Protein AF-A0A7J7J8B4-F1 (afdb_monomer)

Secondary structure (DSSP, 8-state):
--SSHHHHHTTTSTHHHHHHHHHHHHHIIIIIHHHHHHHHHHHHHHHHHT--HHHHHHHHHHHHHHHHHHHHHHHHHHHHHHHHHTT--SH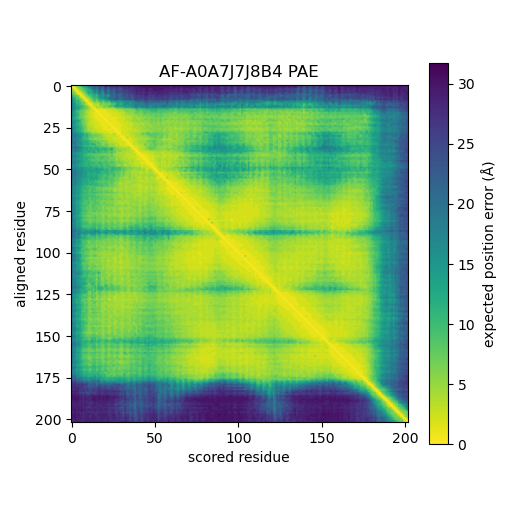HHHHIIIIIIHHHHHHHHHHHHHHHHHHH-SSSHHHHHHHHHHHHHHHHHHHHHHHHHHHHHHHHHHHHHHHHHHHHHHHHHHHHS-------------------------

Structure (mmCIF, N/CA/C/O backbone):
data_AF-A0A7J7J8B4-F1
#
_entry.id   AF-A0A7J7J8B4-F1
#
loop_
_atom_site.group_PDB
_atom_site.id
_atom_site.type_symbol
_atom_site.label_atom_id
_atom_site.label_alt_id
_atom_site.label_comp_id
_atom_site.label_asym_id
_atom_site.label_entity_id
_atom_site.label_seq_id
_atom_site.pdbx_PDB_ins_code
_atom_site.Cartn_x
_atom_site.Cartn_y
_atom_site.Cartn_z
_atom_site.occupancy
_atom_site.B_iso_or_equiv
_atom_site.auth_seq_id
_atom_site.auth_comp_id
_atom_site.auth_asym_id
_atom_site.auth_atom_id
_atom_site.pdbx_PDB_model_num
ATOM 1 N N . MET A 1 1 ? 21.985 22.195 -21.758 1.00 41.12 1 MET A N 1
ATOM 2 C CA . MET A 1 1 ? 21.210 21.564 -20.663 1.00 41.12 1 MET A CA 1
ATOM 3 C C . MET A 1 1 ? 20.116 22.528 -20.185 1.00 41.12 1 MET A C 1
ATOM 5 O O . MET A 1 1 ? 20.160 23.010 -19.065 1.00 41.12 1 MET A O 1
ATOM 9 N N . THR A 1 2 ? 19.143 22.856 -21.043 1.00 47.06 2 THR A N 1
ATOM 10 C CA . THR A 1 2 ? 18.192 23.971 -20.812 1.00 47.06 2 THR A CA 1
ATOM 11 C C . THR A 1 2 ? 16.838 23.672 -21.472 1.00 47.06 2 THR A C 1
ATOM 13 O O . THR A 1 2 ? 16.344 24.426 -22.296 1.00 47.06 2 THR A O 1
ATOM 16 N N . GLY A 1 3 ? 16.248 22.515 -21.155 1.00 51.34 3 GLY A N 1
ATOM 17 C CA . GLY A 1 3 ? 14.948 22.100 -21.716 1.00 51.34 3 GLY A CA 1
ATOM 18 C C . GLY A 1 3 ? 14.001 21.405 -20.734 1.00 51.34 3 GLY A C 1
ATOM 19 O O . GLY A 1 3 ? 12.808 21.328 -20.995 1.00 51.34 3 GLY A O 1
ATOM 20 N N . ILE A 1 4 ? 14.496 20.950 -19.578 1.00 55.72 4 ILE A N 1
ATOM 21 C CA . ILE A 1 4 ? 13.722 20.111 -18.645 1.00 55.72 4 ILE A CA 1
ATOM 22 C C . ILE A 1 4 ? 12.873 20.957 -17.667 1.00 55.72 4 ILE A C 1
ATOM 24 O O . ILE A 1 4 ? 11.877 20.480 -17.136 1.00 55.72 4 ILE A O 1
ATOM 28 N N . ASN A 1 5 ? 13.178 22.249 -17.492 1.00 52.41 5 ASN A N 1
ATOM 29 C CA . ASN A 1 5 ? 12.560 23.081 -16.445 1.00 52.41 5 ASN A CA 1
ATOM 30 C C . ASN A 1 5 ? 11.199 23.708 -16.802 1.00 52.41 5 ASN A C 1
ATOM 32 O O . ASN A 1 5 ? 10.522 24.206 -15.909 1.00 52.41 5 ASN A O 1
ATOM 36 N N . ARG A 1 6 ? 10.772 23.735 -18.074 1.00 50.59 6 ARG A N 1
ATOM 37 C CA . ARG A 1 6 ? 9.501 24.400 -18.446 1.00 50.59 6 ARG A CA 1
ATOM 38 C C . ARG A 1 6 ? 8.266 23.519 -18.265 1.00 50.59 6 ARG A C 1
ATOM 40 O O . ARG A 1 6 ? 7.219 24.045 -17.912 1.00 50.59 6 ARG A O 1
ATOM 47 N N . LEU A 1 7 ? 8.386 22.211 -18.496 1.00 51.34 7 LEU A N 1
ATOM 48 C CA . LEU A 1 7 ? 7.257 21.273 -18.424 1.00 51.34 7 LEU A CA 1
ATOM 49 C C . LEU A 1 7 ? 6.895 20.881 -16.983 1.00 51.34 7 LEU A C 1
ATOM 51 O O . LEU A 1 7 ? 5.743 20.560 -16.705 1.00 51.34 7 LEU A O 1
ATOM 55 N N . THR A 1 8 ? 7.855 20.932 -16.056 1.00 54.16 8 THR A N 1
ATOM 56 C CA . THR A 1 8 ? 7.619 20.675 -14.627 1.00 54.16 8 THR A CA 1
ATOM 57 C C . THR A 1 8 ? 6.922 21.860 -13.956 1.00 54.16 8 THR A C 1
ATOM 59 O O . THR A 1 8 ? 5.927 21.673 -13.263 1.00 54.16 8 THR A O 1
ATOM 62 N N . LEU A 1 9 ? 7.345 23.093 -14.260 1.00 53.91 9 LEU A N 1
ATOM 63 C CA . LEU A 1 9 ? 6.827 24.320 -13.636 1.00 53.91 9 LEU A CA 1
ATOM 64 C C . LEU A 1 9 ? 5.348 24.628 -13.940 1.00 53.91 9 LEU A C 1
ATOM 66 O O . LEU A 1 9 ? 4.719 25.421 -13.236 1.00 53.91 9 LEU A O 1
ATOM 70 N N . THR A 1 10 ? 4.798 24.066 -15.021 1.00 58.81 10 THR A N 1
ATOM 71 C CA . THR A 1 10 ? 3.383 24.224 -15.398 1.00 58.81 10 THR A CA 1
ATOM 72 C C . THR A 1 10 ? 2.466 23.247 -14.672 1.00 58.81 10 THR A C 1
ATOM 74 O O . THR A 1 10 ? 1.266 23.498 -14.597 1.00 58.81 10 THR A O 1
ATOM 77 N N . LYS A 1 11 ? 3.013 22.151 -14.130 1.00 65.56 11 LYS A N 1
ATOM 78 C CA . LYS A 1 11 ? 2.242 21.090 -13.474 1.00 65.56 11 LYS A CA 1
ATOM 79 C C . LYS A 1 11 ? 1.891 21.418 -12.020 1.00 65.56 11 LYS A C 1
ATOM 81 O O . LYS A 1 11 ? 0.965 20.823 -11.494 1.00 65.56 11 LYS A O 1
ATOM 86 N N . ASP A 1 12 ? 2.539 22.409 -11.413 1.00 73.81 12 ASP A N 1
ATOM 87 C CA . ASP A 1 12 ? 2.299 22.817 -10.017 1.00 73.81 12 ASP A CA 1
ATOM 88 C C . ASP A 1 12 ? 1.362 24.038 -9.895 1.00 73.81 12 ASP A C 1
ATOM 90 O O . ASP A 1 12 ? 1.248 24.654 -8.835 1.00 73.81 12 ASP A O 1
ATOM 94 N N . LYS A 1 13 ? 0.688 24.433 -10.986 1.00 81.38 13 LYS A N 1
ATOM 95 C CA . LYS A 1 13 ? -0.136 25.653 -11.051 1.00 81.38 13 LYS A CA 1
ATOM 96 C C . LYS A 1 13 ? -1.603 25.360 -11.366 1.00 81.38 13 LYS A C 1
ATOM 98 O O . LYS A 1 13 ? -1.924 24.424 -12.092 1.00 81.38 13 LYS A O 1
ATOM 103 N N . GLY A 1 14 ? -2.493 26.226 -10.872 1.00 82.56 14 GLY A N 1
ATOM 104 C CA . GLY A 1 14 ? -3.903 26.307 -11.275 1.00 82.56 14 GLY A CA 1
ATOM 105 C C . GLY A 1 14 ? -4.713 25.037 -11.002 1.00 82.56 14 GLY A C 1
ATOM 106 O O . GLY A 1 14 ? -5.198 24.839 -9.892 1.00 82.56 14 GLY A O 1
ATOM 107 N N . TYR A 1 15 ? -4.861 24.182 -12.018 1.00 85.75 15 TYR A N 1
ATOM 108 C CA . TYR A 1 15 ? -5.705 22.981 -11.979 1.00 85.75 15 TYR A CA 1
ATOM 109 C C . TYR A 1 15 ? -5.234 21.940 -10.953 1.00 85.75 15 TYR A C 1
ATOM 111 O O . TYR A 1 15 ? -6.046 21.224 -10.373 1.00 85.75 15 TYR A O 1
ATOM 119 N N . SER A 1 16 ? -3.937 21.897 -10.648 1.00 87.38 16 SER A N 1
ATOM 120 C CA . SER A 1 16 ? -3.394 20.960 -9.659 1.00 87.38 16 SER A CA 1
ATOM 121 C C . SER A 1 16 ? -3.958 21.181 -8.253 1.00 87.38 16 SER A C 1
ATOM 123 O O . SER A 1 16 ? -4.146 20.214 -7.522 1.00 87.38 16 SER A O 1
ATOM 125 N N . TRP A 1 17 ? -4.349 22.411 -7.896 1.00 91.12 17 TRP A N 1
ATOM 126 C CA . TRP A 1 17 ? -5.048 22.692 -6.633 1.00 91.12 17 TRP A CA 1
ATOM 127 C C . TRP A 1 17 ? -6.480 22.139 -6.604 1.00 91.12 17 TRP A C 1
ATOM 129 O O . TRP A 1 17 ? -6.963 21.747 -5.544 1.00 91.12 17 TRP A O 1
ATOM 139 N N . VAL A 1 18 ? -7.142 22.038 -7.762 1.00 90.75 18 VAL A N 1
ATOM 140 C CA . VAL A 1 18 ? -8.456 21.381 -7.879 1.00 90.75 18 VAL A CA 1
ATOM 141 C C . VAL A 1 18 ? -8.315 19.878 -7.639 1.00 90.75 18 VAL A C 1
ATOM 143 O O . VAL A 1 18 ? -9.139 19.287 -6.946 1.00 90.75 18 VAL A O 1
ATOM 146 N N . ILE A 1 19 ? -7.237 19.268 -8.139 1.00 89.31 19 ILE A N 1
ATOM 147 C CA . ILE A 1 19 ? -6.928 17.855 -7.879 1.00 89.31 19 ILE A CA 1
ATOM 148 C C . ILE A 1 19 ? -6.658 17.632 -6.385 1.00 89.31 19 ILE A C 1
ATOM 150 O O . ILE A 1 19 ? -7.179 16.676 -5.817 1.00 89.31 19 ILE A O 1
ATOM 154 N N . VAL A 1 20 ? -5.919 18.532 -5.723 1.00 91.19 20 VAL A N 1
ATOM 155 C CA . VAL A 1 20 ? -5.703 18.470 -4.264 1.00 91.19 20 VAL A CA 1
ATOM 156 C C . VAL A 1 20 ? -7.031 18.508 -3.508 1.00 91.19 20 VAL A C 1
ATOM 158 O O . VAL A 1 20 ? -7.242 17.689 -2.614 1.00 91.19 20 VAL A O 1
ATOM 161 N N . LEU A 1 21 ? -7.948 19.402 -3.890 1.00 92.31 21 LEU A N 1
ATOM 162 C CA . LEU A 1 21 ? -9.283 19.460 -3.294 1.00 92.31 21 LEU A CA 1
ATOM 163 C C . LEU A 1 21 ? -10.078 18.166 -3.545 1.00 92.31 21 LEU A C 1
ATOM 165 O O . LEU A 1 21 ? -10.718 17.656 -2.629 1.00 92.31 21 LEU A O 1
ATOM 169 N N . GLY A 1 22 ? -10.002 17.597 -4.751 1.00 89.81 22 GLY A N 1
ATOM 170 C CA . GLY A 1 22 ? -10.639 16.318 -5.084 1.00 89.81 22 GLY A CA 1
ATOM 171 C C . GLY A 1 22 ? -10.106 15.146 -4.252 1.00 89.81 22 GLY A C 1
ATOM 172 O O . GLY A 1 22 ? -10.890 14.358 -3.716 1.00 89.81 22 GLY A O 1
ATOM 173 N N . SER A 1 23 ? -8.786 15.063 -4.072 1.00 87.25 23 SER A N 1
ATOM 174 C CA . SER A 1 23 ? -8.158 14.069 -3.194 1.00 87.25 23 SER A CA 1
ATOM 175 C C . SER A 1 23 ? -8.570 14.274 -1.738 1.00 87.25 23 SER A C 1
ATOM 177 O O . SER A 1 23 ? -8.937 13.309 -1.072 1.00 87.25 23 SER A O 1
ATOM 179 N N . PHE A 1 24 ? -8.587 15.519 -1.251 1.00 90.75 24 PHE A N 1
ATOM 180 C CA . PHE A 1 24 ? -9.055 15.844 0.099 1.00 90.75 24 PHE A CA 1
ATOM 181 C C . PHE A 1 24 ? -10.494 15.370 0.328 1.00 90.75 24 PHE A C 1
ATOM 183 O O . PHE A 1 24 ? -10.762 14.692 1.317 1.00 90.75 24 PHE A O 1
ATOM 190 N N . LEU A 1 25 ? -11.403 15.655 -0.608 1.00 90.88 25 LEU A N 1
ATOM 191 C CA . LEU A 1 25 ? -12.799 15.219 -0.523 1.00 90.88 25 LEU A CA 1
ATOM 192 C C . LEU A 1 25 ? -12.934 13.691 -0.576 1.00 90.88 25 LEU A C 1
ATOM 194 O O . LEU A 1 25 ? -13.720 13.122 0.179 1.00 90.88 25 LEU A O 1
ATOM 198 N N . SER A 1 26 ? -12.135 13.017 -1.405 1.00 86.25 26 SER A N 1
ATOM 199 C CA . SER A 1 26 ? -12.128 11.549 -1.500 1.00 86.25 26 SER A CA 1
ATOM 200 C C . SER A 1 26 ? -11.642 10.897 -0.200 1.00 86.25 26 SER A C 1
ATOM 202 O O . SER A 1 26 ? -12.254 9.942 0.290 1.00 86.25 26 SER A O 1
ATOM 204 N N . HIS A 1 27 ? -10.577 11.441 0.400 1.00 85.94 27 HIS A N 1
ATOM 205 C CA . HIS A 1 27 ? -10.074 10.999 1.701 1.00 85.94 27 HIS A CA 1
ATOM 206 C C . HIS A 1 27 ? -11.066 11.296 2.827 1.00 85.94 27 HIS A C 1
ATOM 208 O O . HIS A 1 27 ? -11.277 10.435 3.680 1.00 85.94 27 HIS A O 1
ATOM 214 N N . PHE A 1 28 ? -11.708 12.466 2.811 1.00 85.56 28 PHE A N 1
ATOM 215 C CA . PHE A 1 28 ? -12.740 12.836 3.779 1.00 85.56 28 PHE A CA 1
ATOM 216 C C . PHE A 1 28 ? -13.925 11.863 3.733 1.00 85.56 28 PHE A C 1
ATOM 218 O O . PHE A 1 28 ? -14.326 11.337 4.770 1.00 85.56 28 PHE A O 1
ATOM 225 N N . ALA A 1 29 ? -14.432 11.565 2.533 1.00 84.56 29 ALA A N 1
ATOM 226 C CA . ALA A 1 29 ? -15.582 10.687 2.342 1.00 84.56 29 ALA A CA 1
ATOM 227 C C . ALA A 1 29 ? -15.286 9.213 2.662 1.00 84.56 29 ALA A C 1
ATOM 229 O O . ALA A 1 29 ? -16.149 8.531 3.203 1.00 84.56 29 ALA A O 1
ATOM 230 N N . SER A 1 30 ? -14.087 8.718 2.341 1.00 78.50 30 SER A N 1
ATOM 231 C CA . SER A 1 30 ? -13.764 7.292 2.505 1.00 78.50 30 SER A CA 1
ATOM 232 C C . SER A 1 30 ? -13.119 7.008 3.862 1.00 78.50 30 SER A C 1
ATOM 234 O O . SER A 1 30 ? -13.671 6.309 4.709 1.00 78.50 30 SER A O 1
ATOM 236 N N . VAL A 1 31 ? -11.935 7.581 4.082 1.00 75.38 31 VAL A N 1
ATOM 237 C CA . VAL A 1 31 ? -11.082 7.291 5.242 1.00 75.38 31 VAL A CA 1
ATOM 238 C C . VAL A 1 31 ? -11.564 8.060 6.473 1.00 75.38 31 VAL A C 1
ATOM 240 O O . VAL A 1 31 ? -11.622 7.508 7.572 1.00 75.38 31 VAL A O 1
ATOM 243 N N . GLY A 1 32 ? -11.959 9.323 6.282 1.00 78.94 32 GLY A N 1
ATOM 244 C CA . GLY A 1 32 ? -12.500 10.178 7.338 1.00 78.94 32 GLY A CA 1
ATOM 245 C C . GLY A 1 32 ? -13.811 9.646 7.911 1.00 78.94 32 GLY A C 1
ATOM 246 O O . GLY A 1 32 ? -13.974 9.630 9.130 1.00 78.94 32 GLY A O 1
ATOM 247 N N . PHE A 1 33 ? -14.702 9.141 7.053 1.00 80.62 33 PHE A N 1
ATOM 248 C CA . PHE A 1 33 ? -15.926 8.469 7.485 1.00 80.62 33 PHE A CA 1
ATOM 249 C C . PHE A 1 33 ? -15.609 7.232 8.335 1.00 80.62 33 PHE A C 1
ATOM 251 O O . PHE A 1 33 ? -15.980 7.197 9.504 1.00 80.62 33 PHE A O 1
ATOM 258 N N . ALA A 1 34 ? -14.848 6.271 7.796 1.00 73.31 34 ALA A N 1
ATOM 259 C CA . ALA A 1 34 ? -14.577 5.001 8.472 1.00 73.31 34 ALA A CA 1
ATOM 260 C C . ALA A 1 34 ? -13.940 5.175 9.867 1.00 73.31 34 ALA A C 1
ATOM 262 O O . ALA A 1 34 ? -14.408 4.582 10.840 1.00 73.31 34 ALA A O 1
ATOM 263 N N . PHE A 1 35 ? -12.908 6.019 9.993 1.00 72.56 35 PHE A N 1
ATOM 264 C CA . PHE A 1 35 ? -12.224 6.227 11.276 1.00 72.56 35 PHE A CA 1
ATOM 265 C C . PHE A 1 35 ? -12.944 7.201 12.211 1.00 72.56 35 PHE A C 1
ATOM 267 O O . PHE A 1 35 ? -12.848 7.060 13.432 1.00 72.56 35 PHE A O 1
ATOM 274 N N . GLY A 1 36 ? -13.644 8.195 11.663 1.00 74.69 36 GLY A N 1
ATOM 275 C CA . GLY A 1 36 ? -14.333 9.215 12.449 1.00 74.69 36 GLY A CA 1
ATOM 276 C C . GLY A 1 36 ? -15.607 8.701 13.113 1.00 74.69 36 GLY A C 1
ATOM 277 O O . GLY A 1 36 ? -15.933 9.132 14.220 1.00 74.69 36 GLY A O 1
ATOM 278 N N . THR A 1 37 ? -16.322 7.769 12.474 1.00 75.69 37 THR A N 1
ATOM 279 C CA . THR A 1 37 ? -17.629 7.312 12.969 1.00 75.69 37 THR A CA 1
ATOM 280 C C . THR A 1 37 ? -17.577 6.026 13.782 1.00 75.69 37 THR A C 1
ATOM 282 O O . THR A 1 37 ? -18.545 5.763 14.485 1.00 75.69 37 THR A O 1
ATOM 285 N N . ALA A 1 38 ? -16.495 5.239 13.749 1.00 71.94 38 ALA A N 1
ATOM 286 C CA . ALA A 1 38 ? -16.453 3.891 14.338 1.00 71.94 38 ALA A CA 1
ATOM 287 C C . ALA A 1 38 ? -16.994 3.802 15.786 1.00 71.94 38 ALA A C 1
ATOM 289 O O . ALA A 1 38 ? -17.824 2.943 16.092 1.00 71.94 38 ALA A O 1
ATOM 290 N N . GLY A 1 39 ? -16.583 4.721 16.670 1.00 71.25 39 GLY A N 1
ATOM 291 C CA . GLY A 1 39 ? -17.052 4.754 18.063 1.00 71.25 39 GLY A CA 1
ATOM 292 C C . GLY A 1 39 ? -18.517 5.181 18.205 1.00 71.25 39 GLY A C 1
ATOM 293 O O . GLY A 1 39 ? -19.309 4.495 18.845 1.00 71.25 39 GLY A O 1
ATOM 294 N N . ASN A 1 40 ? -18.901 6.284 17.558 1.00 79.06 40 ASN A N 1
ATOM 295 C CA . ASN A 1 40 ? -20.260 6.831 17.648 1.00 79.06 40 ASN A CA 1
ATOM 296 C C . ASN A 1 40 ? -21.296 5.909 16.997 1.00 79.06 40 ASN A C 1
ATOM 298 O O . ASN A 1 40 ? -22.413 5.779 17.490 1.00 79.06 40 ASN A O 1
ATOM 302 N N . LEU A 1 41 ? -20.920 5.258 15.896 1.00 80.31 41 LEU A N 1
ATOM 303 C CA . LEU A 1 41 ? -21.798 4.375 15.143 1.00 80.31 41 LEU A CA 1
ATOM 304 C C . LEU A 1 41 ? -22.107 3.101 15.932 1.00 80.31 41 LEU A C 1
ATOM 306 O O . LEU A 1 41 ? -23.229 2.619 15.881 1.00 80.31 41 LEU A O 1
ATOM 310 N N . THR A 1 42 ? -21.149 2.604 16.721 1.00 77.56 42 THR A N 1
ATOM 311 C CA . THR A 1 42 ? -21.381 1.468 17.624 1.00 77.56 42 THR A CA 1
ATOM 312 C C . THR A 1 42 ? -22.470 1.794 18.646 1.00 77.56 42 THR A C 1
ATOM 314 O O . THR A 1 42 ? -23.402 1.012 18.801 1.00 77.56 42 THR A O 1
ATOM 317 N N . ILE A 1 43 ? -22.402 2.972 19.276 1.00 80.12 43 ILE A N 1
ATOM 318 C CA . ILE A 1 43 ? -23.412 3.439 20.241 1.00 80.12 43 ILE A CA 1
ATOM 319 C C . ILE A 1 43 ? -24.767 3.634 19.545 1.00 80.12 43 ILE A C 1
ATOM 321 O O . ILE A 1 43 ? -25.785 3.130 20.007 1.00 80.12 43 ILE A O 1
ATOM 325 N N . ALA A 1 44 ? -24.779 4.275 18.374 1.00 83.31 44 ALA A N 1
ATOM 326 C CA . ALA A 1 44 ? -26.002 4.464 17.596 1.00 83.31 44 ALA A CA 1
ATOM 327 C C . ALA A 1 44 ? -26.647 3.131 17.163 1.00 83.31 44 ALA A C 1
ATOM 329 O O . ALA A 1 44 ? -27.873 3.020 17.127 1.00 83.31 44 ALA A O 1
ATOM 330 N N . HIS A 1 45 ? -25.848 2.103 16.858 1.00 82.12 45 HIS A N 1
ATOM 331 C CA . HIS A 1 45 ? -26.359 0.764 16.565 1.00 82.12 45 HIS A CA 1
ATOM 332 C C . HIS A 1 45 ? -27.018 0.121 17.788 1.00 82.12 45 HIS A C 1
ATOM 334 O O . HIS A 1 45 ? -28.043 -0.541 17.623 1.00 82.12 45 HIS A O 1
ATOM 340 N N . GLN A 1 46 ? -26.479 0.326 18.994 1.00 83.25 46 GLN A N 1
ATOM 341 C CA . GLN A 1 46 ? -27.121 -0.150 20.223 1.00 83.25 46 GLN A CA 1
ATOM 342 C C . GLN A 1 46 ? -28.498 0.489 20.400 1.00 83.25 46 GLN A C 1
ATOM 344 O O . GLN A 1 46 ? -29.468 -0.227 20.633 1.00 83.25 46 GLN A O 1
ATOM 349 N N . ASP A 1 47 ? -28.597 1.807 20.218 1.00 85.56 47 ASP A N 1
ATOM 350 C CA . ASP A 1 47 ? -29.854 2.541 20.394 1.00 85.56 47 ASP A CA 1
ATOM 351 C C . ASP A 1 47 ? -30.906 2.154 19.341 1.00 85.56 47 ASP A C 1
ATOM 353 O O . ASP A 1 47 ? -32.078 1.950 19.667 1.00 85.56 47 ASP A O 1
ATOM 357 N N . PHE A 1 48 ? -30.495 2.017 18.075 1.00 88.56 48 PHE A N 1
ATOM 358 C CA . PHE A 1 48 ? -31.405 1.713 16.969 1.00 88.56 48 PHE A CA 1
ATOM 359 C C . PHE A 1 48 ? -31.848 0.244 16.948 1.00 88.56 48 PHE A C 1
ATOM 361 O O . PHE A 1 48 ? -33.039 -0.042 16.818 1.00 88.56 48 PHE A O 1
ATOM 368 N N . PHE A 1 49 ? -30.905 -0.695 17.084 1.00 88.44 49 PHE A N 1
ATOM 369 C CA . PHE A 1 49 ? -31.191 -2.133 17.018 1.00 88.44 49 PHE A CA 1
ATOM 370 C C . PHE A 1 49 ? -31.523 -2.752 18.384 1.00 88.44 49 PHE A C 1
ATOM 372 O O . PHE A 1 49 ? -31.936 -3.910 18.429 1.00 88.44 49 PHE A O 1
ATOM 379 N N . LYS A 1 50 ? -31.388 -1.997 19.486 1.00 88.88 50 LYS A N 1
ATOM 380 C CA . LYS A 1 50 ? -31.578 -2.467 20.874 1.00 88.88 50 LYS A CA 1
ATOM 381 C C . LYS A 1 50 ? -30.717 -3.688 21.207 1.00 88.88 50 LYS A C 1
ATOM 383 O O . LYS A 1 50 ? -31.176 -4.631 21.849 1.00 88.88 50 LYS A O 1
ATOM 388 N N . VAL A 1 51 ? -29.476 -3.667 20.735 1.00 86.12 51 VAL A N 1
ATOM 389 C CA . VAL A 1 51 ? -28.495 -4.747 20.901 1.00 86.12 51 VAL A CA 1
ATOM 390 C C . VAL A 1 51 ? -27.438 -4.379 21.941 1.00 86.12 51 VAL A C 1
ATOM 392 O O . VAL A 1 51 ? -27.166 -3.200 22.172 1.00 86.12 51 VAL A O 1
ATOM 395 N N . ASP A 1 52 ? -26.821 -5.386 22.561 1.00 86.12 52 ASP A N 1
ATOM 396 C CA . ASP A 1 52 ? -25.714 -5.167 23.500 1.00 86.12 52 ASP A CA 1
ATOM 397 C C . ASP A 1 52 ? -24.464 -4.595 22.794 1.00 86.12 52 ASP A C 1
ATOM 399 O O . ASP A 1 52 ? -24.302 -4.719 21.575 1.00 86.12 52 ASP A O 1
ATOM 403 N N . LEU A 1 53 ? -23.548 -3.985 23.555 1.00 79.56 53 LEU A N 1
ATOM 404 C CA . LEU A 1 53 ? -22.313 -3.371 23.038 1.00 79.56 53 LEU A CA 1
ATOM 405 C C . LEU A 1 53 ? -21.468 -4.366 22.240 1.00 79.56 53 LEU A C 1
ATOM 407 O O . LEU A 1 53 ? -20.874 -4.020 21.214 1.00 79.56 53 LEU A O 1
ATOM 411 N N . GLN A 1 54 ? -21.452 -5.624 22.680 1.00 78.31 54 GLN A N 1
ATOM 412 C CA . GLN A 1 54 ? -20.734 -6.684 21.985 1.00 78.31 54 GLN A CA 1
ATOM 413 C C . GLN A 1 54 ? -21.312 -6.916 20.588 1.00 78.31 54 GLN A C 1
ATOM 415 O O . GLN A 1 54 ? -20.560 -7.001 19.626 1.00 78.31 54 GLN A O 1
ATOM 420 N N . GLN A 1 55 ? -22.638 -6.921 20.449 1.00 77.62 55 GLN A N 1
ATOM 421 C CA . GLN A 1 55 ? -23.307 -7.110 19.163 1.00 77.62 55 GLN A CA 1
ATOM 422 C C . GLN A 1 55 ? -23.192 -5.874 18.262 1.00 77.62 55 GLN A C 1
ATOM 424 O O . GLN A 1 55 ? -22.973 -6.017 17.061 1.00 77.62 55 GLN A O 1
ATOM 429 N N . GLY A 1 56 ? -23.269 -4.665 18.829 1.00 79.38 56 GLY A N 1
ATOM 430 C CA . GLY A 1 56 ? -23.073 -3.418 18.082 1.00 79.38 56 GLY A CA 1
ATOM 431 C C . GLY A 1 56 ? -21.655 -3.270 17.517 1.00 79.38 56 GLY A C 1
ATOM 432 O O . GLY A 1 56 ? -21.478 -2.747 16.414 1.00 79.38 56 GLY A O 1
ATOM 433 N N . SER A 1 57 ? -20.646 -3.772 18.238 1.00 81.19 57 SER A N 1
ATOM 434 C CA . SER A 1 57 ? -19.241 -3.701 17.808 1.00 81.19 57 SER A CA 1
ATOM 435 C C . SER A 1 57 ? -18.866 -4.734 16.735 1.00 81.19 57 SER A C 1
ATOM 437 O O . SER A 1 57 ? -17.901 -4.511 15.997 1.00 81.19 57 SER A O 1
ATOM 439 N N . LEU A 1 58 ? -19.670 -5.795 16.547 1.00 83.12 58 LEU A N 1
ATOM 440 C CA . LEU A 1 58 ? -19.442 -6.815 15.510 1.00 83.12 58 LEU A CA 1
ATOM 441 C C . LEU A 1 58 ? -19.353 -6.224 14.104 1.00 83.12 58 LEU A C 1
ATOM 443 O O . LEU A 1 58 ? -18.574 -6.718 13.297 1.00 83.12 58 LEU A O 1
ATOM 447 N N . ILE A 1 59 ? -20.107 -5.164 13.802 1.00 81.69 59 ILE A N 1
ATOM 448 C CA . ILE A 1 59 ? -20.076 -4.524 12.477 1.00 81.69 59 ILE A CA 1
ATOM 449 C C . ILE A 1 59 ? -18.665 -4.000 12.169 1.00 81.69 59 ILE A C 1
ATOM 451 O O . ILE A 1 59 ? -18.145 -4.223 11.075 1.00 81.69 59 ILE A O 1
ATOM 455 N N . GLY A 1 60 ? -18.016 -3.369 13.153 1.00 78.62 60 GLY A N 1
ATOM 456 C CA . GLY A 1 60 ? -16.632 -2.914 13.035 1.00 78.62 60 GLY A CA 1
ATOM 457 C C . GLY A 1 60 ? -15.653 -4.083 12.931 1.00 78.62 60 GLY A C 1
ATOM 458 O O . GLY A 1 60 ? -14.811 -4.099 12.038 1.00 78.62 60 GLY A O 1
ATOM 459 N N . THR A 1 61 ? -15.792 -5.104 13.782 1.00 80.19 61 THR A N 1
ATOM 460 C CA . THR A 1 61 ? -14.902 -6.279 13.760 1.00 80.19 61 THR A CA 1
ATOM 461 C C . THR A 1 61 ? -14.997 -7.066 12.451 1.00 80.19 61 THR A C 1
ATOM 463 O O . THR A 1 61 ? -13.972 -7.474 11.907 1.00 80.19 61 THR A O 1
ATOM 466 N N . VAL A 1 62 ? -16.203 -7.245 11.902 1.00 85.38 62 VAL A N 1
ATOM 467 C CA . VAL A 1 62 ? -16.420 -7.900 10.603 1.00 85.38 62 VAL A CA 1
ATOM 468 C C . VAL A 1 62 ? -15.807 -7.073 9.479 1.00 85.38 62 VAL A C 1
ATOM 470 O O . VAL A 1 62 ? -15.133 -7.637 8.622 1.00 85.38 62 VAL A O 1
ATOM 473 N N . HIS A 1 63 ? -15.977 -5.747 9.499 1.00 82.38 63 HIS A N 1
ATOM 474 C CA . HIS A 1 63 ? -15.345 -4.866 8.518 1.00 82.38 63 HIS A CA 1
ATOM 475 C C . HIS A 1 63 ? -13.820 -5.051 8.494 1.00 82.38 63 HIS A C 1
ATOM 477 O O . HIS A 1 63 ? -13.238 -5.258 7.431 1.00 82.38 63 HIS A O 1
ATOM 483 N N . VAL A 1 64 ? -13.184 -5.073 9.666 1.00 78.75 64 VAL A N 1
ATOM 484 C CA . VAL A 1 64 ? -11.739 -5.317 9.797 1.00 78.75 64 VAL A CA 1
ATOM 485 C C . VAL A 1 64 ? -11.349 -6.713 9.322 1.00 78.75 64 VAL A C 1
ATOM 487 O O . VAL A 1 64 ? -10.393 -6.856 8.565 1.00 78.75 64 VAL A O 1
ATOM 490 N N . GLY A 1 65 ? -12.102 -7.743 9.713 1.00 81.25 65 GLY A N 1
ATOM 491 C CA . GLY A 1 65 ? -11.853 -9.117 9.277 1.00 81.25 65 GLY A CA 1
ATOM 492 C C . GLY A 1 65 ? -11.904 -9.271 7.754 1.00 81.25 65 GLY A C 1
ATOM 493 O O . GLY A 1 65 ? -11.057 -9.942 7.170 1.00 81.25 65 GLY A O 1
ATOM 494 N N . VAL A 1 66 ? -12.845 -8.593 7.094 1.00 84.81 66 VAL A N 1
ATOM 495 C CA . VAL A 1 66 ? -12.931 -8.561 5.628 1.00 84.81 66 VAL A CA 1
ATOM 496 C C . VAL A 1 66 ? -11.690 -7.899 5.023 1.00 84.81 66 VAL A C 1
ATOM 498 O O . VAL A 1 66 ? -11.117 -8.437 4.076 1.00 84.81 66 VAL A O 1
ATOM 501 N N . LEU A 1 67 ? -11.228 -6.780 5.584 1.00 82.81 67 LEU A N 1
ATOM 502 C CA . LEU A 1 67 ? -10.025 -6.088 5.109 1.00 82.81 67 LEU A CA 1
ATOM 503 C C . LEU A 1 67 ? -8.767 -6.965 5.189 1.00 82.81 67 LEU A C 1
ATOM 505 O O . LEU A 1 67 ? -7.969 -6.946 4.254 1.00 82.81 67 LEU A O 1
ATOM 509 N N . PHE A 1 68 ? -8.626 -7.787 6.232 1.00 81.81 68 PHE A N 1
ATOM 510 C CA . PHE A 1 68 ? -7.529 -8.759 6.331 1.00 81.81 68 PHE A CA 1
ATOM 511 C C . PHE A 1 68 ? -7.546 -9.794 5.205 1.00 81.81 68 PHE A C 1
ATOM 513 O O . PHE A 1 68 ? -6.505 -10.113 4.633 1.00 81.81 68 P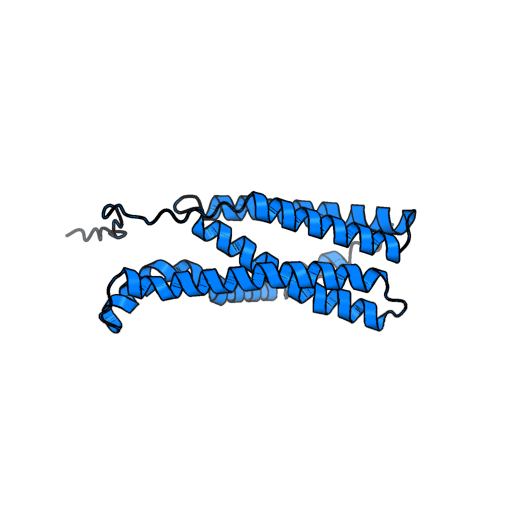HE A O 1
ATOM 520 N N . ILE A 1 69 ? -8.723 -10.310 4.844 1.00 85.81 69 ILE A N 1
ATOM 521 C CA . ILE A 1 69 ? -8.846 -11.263 3.731 1.00 85.81 69 ILE A CA 1
ATOM 522 C C . ILE A 1 69 ? -8.380 -10.604 2.425 1.00 85.81 69 ILE A C 1
ATOM 524 O O . ILE A 1 69 ? -7.633 -11.210 1.651 1.00 85.81 69 ILE A O 1
ATOM 528 N N . PHE A 1 70 ? -8.775 -9.347 2.202 1.00 86.75 70 PHE A N 1
ATOM 529 C CA . PHE A 1 70 ? -8.325 -8.568 1.049 1.00 86.75 70 PHE A CA 1
ATOM 530 C C . PHE A 1 70 ? -6.825 -8.269 1.077 1.00 86.75 70 PHE A C 1
ATOM 532 O O . PHE A 1 70 ? -6.217 -8.205 0.012 1.00 86.75 70 PHE A O 1
ATOM 539 N N . GLU A 1 71 ? -6.209 -8.126 2.249 1.00 85.50 71 GLU A N 1
ATOM 540 C CA . GLU A 1 71 ? -4.759 -7.953 2.374 1.00 85.50 71 GLU A CA 1
ATOM 541 C C . GLU A 1 71 ? -3.995 -9.175 1.880 1.00 85.50 71 GLU A C 1
ATOM 543 O O . GLU A 1 71 ? -3.112 -9.054 1.029 1.00 85.50 71 GLU A O 1
ATOM 548 N N . VAL A 1 72 ? -4.369 -10.356 2.381 1.00 86.75 72 VAL A N 1
ATOM 549 C CA . VAL A 1 72 ? -3.724 -11.617 2.005 1.00 86.75 72 VAL A CA 1
ATOM 550 C C . VAL A 1 72 ? -3.907 -11.863 0.509 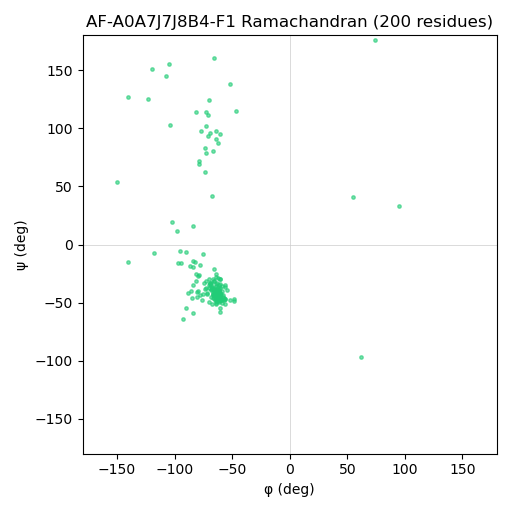1.00 86.75 72 VAL A C 1
ATOM 552 O O . VAL A 1 72 ? -2.934 -12.119 -0.202 1.00 86.75 72 VAL A O 1
ATOM 555 N N . LEU A 1 73 ? -5.137 -11.714 0.007 1.00 90.88 73 LEU A N 1
ATOM 556 C CA . LEU A 1 73 ? -5.432 -11.860 -1.417 1.00 90.88 73 LEU A CA 1
ATOM 557 C C . LEU A 1 73 ? -4.674 -10.828 -2.266 1.00 90.88 73 LEU A C 1
ATOM 559 O O . LEU A 1 73 ? -4.116 -11.175 -3.307 1.00 90.88 73 LEU A O 1
ATOM 563 N N . GLY A 1 74 ? -4.616 -9.577 -1.812 1.00 90.44 74 GLY A N 1
ATOM 564 C CA . GLY A 1 74 ? -3.896 -8.491 -2.471 1.00 90.44 74 GLY A CA 1
ATOM 565 C C . GLY A 1 74 ? -2.398 -8.763 -2.574 1.00 90.44 74 GLY A C 1
ATOM 566 O O . GLY A 1 74 ? -1.814 -8.563 -3.638 1.00 90.44 74 GLY A O 1
ATOM 567 N N . GLY A 1 75 ? -1.794 -9.307 -1.515 1.00 90.56 75 GLY A N 1
ATOM 568 C CA . GLY A 1 75 ? -0.389 -9.708 -1.505 1.00 90.56 75 GLY A CA 1
ATOM 569 C C . GLY A 1 75 ? -0.096 -10.803 -2.531 1.00 90.56 75 GLY A C 1
ATOM 570 O O . GLY A 1 75 ? 0.844 -10.677 -3.319 1.00 90.56 75 GLY A O 1
ATOM 571 N N . PHE A 1 76 ? -0.944 -11.835 -2.594 1.00 91.50 76 PHE A N 1
ATOM 572 C CA . PHE A 1 76 ? -0.834 -12.880 -3.616 1.00 91.50 76 PHE A CA 1
ATOM 573 C C . PHE A 1 76 ? -0.995 -12.327 -5.035 1.00 91.50 76 PHE A C 1
ATOM 575 O O . PHE A 1 76 ? -0.199 -12.668 -5.910 1.00 91.50 76 PHE A O 1
ATOM 582 N N . LEU A 1 77 ? -1.977 -11.449 -5.265 1.00 93.69 77 LEU A N 1
ATOM 583 C CA . LEU A 1 77 ? -2.187 -10.804 -6.565 1.00 93.69 77 LEU A CA 1
ATOM 584 C C . LEU A 1 77 ? -1.000 -9.925 -6.969 1.00 93.69 77 LEU A C 1
ATOM 586 O O . LEU A 1 77 ? -0.615 -9.928 -8.136 1.00 93.69 77 LEU A O 1
ATOM 590 N N . LEU A 1 78 ? -0.383 -9.216 -6.023 1.00 93.44 78 LEU A N 1
ATOM 591 C CA . L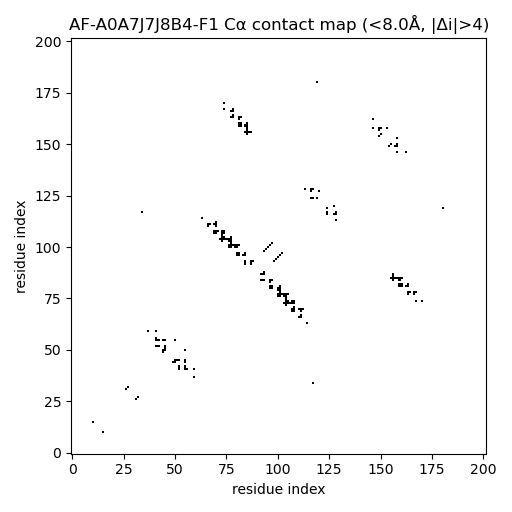EU A 1 78 ? 0.802 -8.399 -6.271 1.00 93.44 78 LEU A CA 1
ATOM 592 C C . LEU A 1 78 ? 1.992 -9.262 -6.710 1.00 93.44 78 LEU A C 1
ATOM 594 O O . LEU A 1 78 ? 2.600 -8.994 -7.748 1.00 93.44 78 LEU A O 1
ATOM 598 N N . ILE A 1 79 ? 2.293 -10.330 -5.964 1.00 92.94 79 ILE A N 1
ATOM 599 C CA . ILE A 1 79 ? 3.383 -11.257 -6.300 1.00 92.94 79 ILE A CA 1
ATOM 600 C C . ILE A 1 79 ? 3.108 -11.941 -7.642 1.00 92.94 79 ILE A C 1
ATOM 602 O O . ILE A 1 79 ? 4.006 -12.026 -8.479 1.00 92.94 79 ILE A O 1
ATOM 606 N N . ALA A 1 80 ? 1.873 -12.392 -7.873 1.00 92.75 80 ALA A N 1
ATOM 607 C CA . ALA A 1 80 ? 1.482 -13.024 -9.126 1.00 92.75 80 ALA A CA 1
ATOM 608 C C . ALA A 1 80 ? 1.573 -12.047 -10.306 1.00 92.75 80 ALA A C 1
ATOM 610 O O . ALA A 1 80 ? 2.133 -12.399 -11.337 1.00 92.75 80 ALA A O 1
ATOM 611 N N . GLY A 1 81 ? 1.091 -10.810 -10.166 1.00 92.81 81 GLY A N 1
ATOM 612 C CA . GLY A 1 81 ? 1.129 -9.799 -11.225 1.00 92.81 81 GLY A CA 1
ATOM 613 C C . GLY A 1 81 ? 2.555 -9.425 -11.630 1.00 92.81 81 GLY A C 1
ATOM 614 O O . GLY A 1 81 ? 2.888 -9.439 -12.817 1.00 92.81 81 GLY A O 1
ATOM 615 N N . VAL A 1 82 ? 3.432 -9.158 -10.657 1.00 92.25 82 VAL A N 1
ATOM 616 C CA . VAL A 1 82 ? 4.843 -8.825 -10.932 1.00 92.25 82 VAL A CA 1
ATOM 617 C C . VAL A 1 82 ? 5.621 -10.060 -11.402 1.00 92.25 82 VAL A C 1
ATOM 619 O O . VAL A 1 82 ? 6.377 -9.979 -12.371 1.00 92.25 82 VAL A O 1
ATOM 622 N N . GLY A 1 83 ? 5.406 -11.212 -10.764 1.00 91.56 83 GLY A N 1
ATOM 623 C CA . GLY A 1 83 ? 6.086 -12.467 -11.080 1.00 91.56 83 GLY A CA 1
ATOM 624 C C . GLY A 1 83 ? 5.714 -13.026 -12.453 1.00 91.56 83 GLY A C 1
ATOM 625 O O . GLY A 1 83 ? 6.596 -13.420 -13.208 1.00 91.56 83 GLY A O 1
ATOM 626 N N . LEU A 1 84 ? 4.433 -13.007 -12.831 1.00 90.62 84 LEU A N 1
ATOM 627 C CA . LEU A 1 84 ? 3.991 -13.431 -14.166 1.00 90.62 84 LEU A CA 1
ATOM 628 C C . LEU A 1 84 ? 4.452 -12.453 -15.250 1.00 90.62 84 LEU A C 1
ATOM 630 O O . LEU A 1 84 ? 4.783 -12.881 -16.355 1.00 90.62 84 LEU A O 1
ATOM 634 N N . SER A 1 85 ? 4.544 -11.156 -14.933 1.00 91.38 85 SER A N 1
ATOM 635 C CA . SER A 1 85 ? 5.079 -10.154 -15.861 1.00 91.38 85 SER A CA 1
ATOM 636 C C . SER A 1 85 ? 6.537 -10.445 -16.255 1.00 91.38 85 SER A C 1
ATOM 638 O O . SER A 1 85 ? 6.921 -10.214 -17.400 1.00 91.38 85 SER A O 1
ATOM 640 N N . ALA A 1 86 ? 7.323 -11.081 -15.375 1.00 89.44 86 ALA A N 1
ATOM 641 C CA . ALA A 1 86 ? 8.685 -11.525 -15.685 1.00 89.44 86 ALA A CA 1
ATOM 642 C C . ALA A 1 86 ? 8.763 -12.530 -16.849 1.00 89.44 86 ALA A C 1
ATOM 644 O O . ALA A 1 86 ? 9.770 -12.571 -17.556 1.00 89.44 86 ALA A O 1
ATOM 645 N N . PHE A 1 87 ? 7.724 -13.340 -17.061 1.00 87.38 87 PHE A N 1
ATOM 646 C CA . PHE A 1 87 ? 7.675 -14.344 -18.132 1.00 87.38 87 PHE A CA 1
ATOM 647 C C . PHE A 1 87 ? 6.973 -13.839 -19.396 1.00 87.38 87 PHE A C 1
ATOM 649 O O . PHE A 1 87 ? 6.946 -14.538 -20.413 1.00 87.38 87 PHE A O 1
ATOM 656 N N . SER A 1 88 ? 6.411 -12.630 -19.346 1.00 85.56 88 SER A N 1
ATOM 657 C CA . SER A 1 88 ? 5.686 -12.045 -20.463 1.00 85.56 88 SER A CA 1
ATOM 658 C C . SER A 1 88 ? 6.632 -11.682 -21.606 1.00 85.56 88 SER A C 1
ATOM 660 O O . SER A 1 88 ? 7.577 -10.915 -21.427 1.00 85.56 88 SER A O 1
ATOM 662 N N . LYS A 1 89 ? 6.352 -12.209 -22.802 1.00 82.31 89 LYS A N 1
ATOM 663 C CA . LYS A 1 89 ? 7.078 -11.866 -24.037 1.00 82.31 89 LYS A CA 1
ATOM 664 C C . LYS A 1 89 ? 6.401 -10.753 -24.837 1.00 82.31 89 LYS A C 1
ATOM 666 O O . LYS A 1 89 ? 7.056 -10.128 -25.663 1.00 82.31 89 LYS A O 1
ATOM 671 N N . ASP A 1 90 ? 5.131 -10.469 -24.543 1.00 89.12 90 ASP A N 1
ATOM 672 C CA . ASP A 1 90 ? 4.372 -9.397 -25.183 1.00 89.12 90 ASP A CA 1
ATOM 673 C C . ASP A 1 90 ? 4.153 -8.225 -24.232 1.00 89.12 90 ASP A C 1
ATOM 675 O O . ASP A 1 90 ? 3.886 -8.391 -23.037 1.00 89.12 90 ASP A O 1
ATOM 679 N N . LEU A 1 91 ? 4.172 -7.019 -24.797 1.00 89.44 91 LEU A N 1
ATOM 680 C CA . LEU A 1 91 ? 3.903 -5.791 -24.058 1.00 89.44 91 LEU A CA 1
ATOM 681 C C . LEU A 1 91 ? 2.479 -5.769 -23.479 1.00 89.44 91 LEU A C 1
ATOM 683 O O . LEU A 1 91 ? 2.277 -5.293 -22.368 1.00 89.44 91 LEU A O 1
ATOM 687 N N . TRP A 1 92 ? 1.496 -6.310 -24.204 1.00 92.38 92 TRP A N 1
ATOM 688 C CA . TRP A 1 92 ? 0.093 -6.295 -23.774 1.00 92.38 92 TRP A CA 1
ATOM 689 C C . TRP A 1 92 ? -0.136 -7.121 -22.509 1.00 92.38 92 TRP A C 1
ATOM 691 O O . TRP A 1 92 ? -0.749 -6.651 -21.552 1.00 92.38 92 TRP A O 1
ATOM 701 N N . HIS A 1 93 ? 0.438 -8.321 -22.475 1.00 91.25 93 HIS A N 1
ATOM 702 C CA . HIS A 1 93 ? 0.421 -9.186 -21.302 1.00 91.25 93 HIS A CA 1
ATOM 703 C C . HIS A 1 93 ? 1.143 -8.525 -20.115 1.00 91.25 93 HIS A C 1
ATOM 705 O O . HIS A 1 93 ? 0.619 -8.534 -19.001 1.00 91.25 93 HIS A O 1
ATOM 711 N N . ALA A 1 94 ? 2.281 -7.862 -20.352 1.00 89.56 94 ALA A N 1
ATOM 712 C CA . ALA A 1 94 ? 3.011 -7.144 -19.308 1.00 89.56 94 ALA A CA 1
ATOM 713 C C . ALA A 1 94 ? 2.210 -5.960 -18.735 1.00 89.56 94 ALA A C 1
ATOM 715 O O . ALA A 1 94 ? 2.186 -5.783 -17.519 1.00 89.56 94 ALA A O 1
ATOM 716 N N . ILE A 1 95 ? 1.513 -5.186 -19.578 1.00 92.75 95 ILE A N 1
ATOM 717 C CA . ILE A 1 95 ? 0.643 -4.080 -19.141 1.00 92.75 95 ILE A CA 1
ATOM 718 C C . ILE A 1 95 ? -0.503 -4.610 -18.277 1.00 92.75 95 ILE A C 1
ATOM 720 O O . ILE A 1 95 ? -0.748 -4.090 -17.192 1.00 92.75 95 ILE A O 1
ATOM 724 N N . VAL A 1 96 ? -1.191 -5.664 -18.718 1.00 93.88 96 VAL A N 1
ATOM 725 C CA . VAL A 1 96 ? -2.322 -6.223 -17.963 1.00 93.88 96 VAL A CA 1
ATOM 726 C C . VAL A 1 96 ? -1.860 -6.778 -16.612 1.00 93.88 96 VAL A C 1
ATOM 728 O O . VAL A 1 96 ? -2.433 -6.440 -15.577 1.00 93.88 96 VAL A O 1
ATOM 731 N N . LEU A 1 97 ? -0.797 -7.582 -16.591 1.00 93.88 97 LEU A N 1
ATOM 732 C CA . LEU A 1 97 ? -0.302 -8.211 -15.364 1.00 93.88 97 LEU A CA 1
ATOM 733 C C . LEU A 1 97 ? 0.298 -7.190 -14.391 1.00 93.88 97 LEU A C 1
ATOM 735 O O . LEU A 1 97 ? -0.007 -7.209 -13.199 1.00 93.88 97 LEU A O 1
ATOM 739 N N . TYR A 1 98 ? 1.126 -6.272 -14.885 1.00 91.31 98 TYR A N 1
ATOM 740 C CA . TYR A 1 98 ? 1.803 -5.309 -14.024 1.00 91.31 98 TYR A CA 1
ATOM 741 C C . TYR A 1 98 ? 0.885 -4.164 -13.590 1.00 91.31 98 TYR A C 1
ATOM 743 O O . TYR A 1 98 ? 0.889 -3.781 -12.425 1.00 91.31 98 TYR A O 1
ATOM 751 N N . SER A 1 99 ? 0.084 -3.604 -14.496 1.00 93.00 99 SER A N 1
ATOM 752 C CA . SER A 1 99 ? -0.749 -2.444 -14.167 1.00 93.00 99 SER A CA 1
ATOM 753 C C . SER A 1 99 ? -2.072 -2.840 -13.524 1.00 93.00 99 SER A C 1
ATOM 755 O O . SER A 1 99 ? -2.443 -2.246 -12.517 1.00 93.00 99 SER A O 1
ATOM 757 N N . ILE A 1 100 ? -2.787 -3.832 -14.066 1.00 94.94 100 ILE A N 1
ATOM 758 C CA . ILE A 1 100 ? -4.119 -4.193 -13.556 1.00 94.94 100 ILE A CA 1
ATOM 759 C C . ILE A 1 100 ? -3.985 -5.148 -12.372 1.00 94.94 100 ILE A C 1
ATOM 761 O O . ILE A 1 100 ? -4.425 -4.820 -11.274 1.00 94.94 100 ILE A O 1
ATOM 765 N N . VAL A 1 101 ? -3.349 -6.308 -12.563 1.00 94.62 101 VAL A N 1
ATOM 766 C CA . VAL A 1 101 ? -3.289 -7.340 -11.511 1.00 94.62 101 VAL A CA 1
ATOM 767 C C . VAL A 1 101 ? -2.451 -6.861 -10.324 1.00 94.62 101 VAL A C 1
ATOM 769 O O . VAL A 1 101 ? -2.934 -6.855 -9.190 1.00 94.62 101 VAL A O 1
ATOM 772 N N . ALA A 1 102 ? -1.231 -6.381 -10.578 1.00 93.06 102 ALA A N 1
ATOM 773 C CA . ALA A 1 102 ? -0.375 -5.862 -9.513 1.00 93.06 102 ALA A CA 1
ATOM 774 C C . ALA A 1 102 ? -0.916 -4.550 -8.905 1.00 93.06 102 ALA A C 1
ATOM 776 O O . ALA A 1 102 ? -0.782 -4.334 -7.701 1.00 93.06 102 ALA A O 1
ATOM 777 N N . GLY A 1 103 ? -1.582 -3.702 -9.701 1.00 92.62 103 GLY A N 1
ATOM 778 C CA . GLY A 1 103 ? -2.223 -2.471 -9.223 1.00 92.62 103 GLY A CA 1
ATOM 779 C C . GLY A 1 103 ? -3.392 -2.720 -8.263 1.00 92.62 103 GLY A C 1
ATOM 780 O O . GLY A 1 103 ? -3.524 -2.043 -7.239 1.00 92.62 103 GLY A O 1
ATOM 781 N N . ILE A 1 104 ? -4.222 -3.728 -8.542 1.00 94.38 104 ILE A N 1
ATOM 782 C CA . ILE A 1 104 ? -5.269 -4.160 -7.604 1.00 94.38 104 ILE A CA 1
ATOM 783 C C . ILE A 1 104 ? -4.621 -4.695 -6.322 1.00 94.38 104 ILE A C 1
ATOM 785 O O . ILE A 1 104 ? -5.006 -4.286 -5.227 1.00 94.38 104 ILE A O 1
ATOM 789 N N . GLY A 1 105 ? -3.585 -5.531 -6.458 1.00 91.44 105 GLY A N 1
ATOM 790 C CA . GLY A 1 105 ? -2.853 -6.084 -5.318 1.00 91.44 105 GLY A CA 1
ATOM 791 C C . GLY A 1 105 ? -2.291 -5.008 -4.383 1.00 91.44 105 GLY A C 1
ATOM 792 O O . GLY A 1 105 ? -2.574 -5.023 -3.185 1.00 91.44 105 GLY A O 1
ATOM 793 N N . VAL A 1 106 ? -1.571 -4.018 -4.926 1.00 91.06 106 VAL A N 1
ATOM 794 C CA . VAL A 1 106 ? -0.976 -2.935 -4.120 1.00 91.06 106 VAL A CA 1
ATOM 795 C C . VAL A 1 106 ? -2.032 -2.064 -3.431 1.00 91.06 106 VAL A C 1
ATOM 797 O O . VAL A 1 106 ? -1.829 -1.653 -2.290 1.00 91.06 106 VAL A O 1
ATOM 800 N N . SER A 1 107 ? -3.177 -1.819 -4.078 1.00 90.69 107 SER A N 1
ATOM 801 C CA . SER A 1 107 ? -4.267 -1.017 -3.500 1.00 90.69 107 SER A CA 1
ATOM 802 C C . SER A 1 107 ? -4.896 -1.714 -2.291 1.00 90.69 107 SER A C 1
ATOM 804 O O . SER A 1 107 ? -5.145 -1.081 -1.259 1.00 90.69 107 SER A O 1
ATOM 806 N N . CYS A 1 108 ? -5.111 -3.029 -2.395 1.00 89.44 10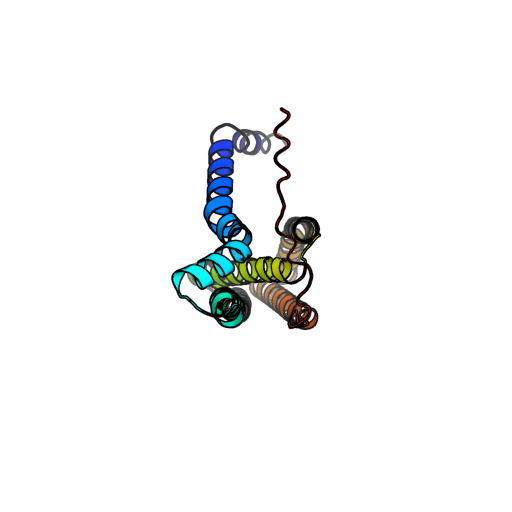8 CYS A N 1
ATOM 807 C CA . CYS A 1 108 ? -5.601 -3.852 -1.293 1.00 89.44 108 CYS A CA 1
ATOM 808 C C . CYS A 1 108 ? -4.607 -3.867 -0.122 1.00 89.44 108 CYS A C 1
ATOM 810 O O . CYS A 1 108 ? -5.005 -3.589 1.010 1.00 89.44 108 CYS A O 1
ATOM 812 N N . CYS A 1 109 ? -3.315 -4.097 -0.390 1.00 88.31 109 CYS A N 1
ATOM 813 C CA . CYS A 1 109 ? -2.280 -4.083 0.649 1.00 88.31 109 CYS A CA 1
ATOM 814 C C . CYS A 1 109 ? -2.148 -2.714 1.335 1.00 88.31 109 CYS A C 1
ATOM 816 O O . CYS A 1 109 ? -2.046 -2.647 2.558 1.00 88.31 109 CYS A O 1
ATOM 818 N N . TYR A 1 110 ? -2.185 -1.615 0.572 1.00 87.25 110 TYR A N 1
ATOM 819 C CA . TYR A 1 110 ? -2.116 -0.261 1.131 1.00 87.25 110 TYR A CA 1
ATOM 820 C C . TYR A 1 110 ? -3.301 0.029 2.057 1.00 87.25 110 TYR A C 1
ATOM 822 O O . TYR A 1 110 ? -3.126 0.535 3.168 1.00 87.25 110 TYR A O 1
ATOM 830 N N . THR A 1 111 ? -4.507 -0.340 1.618 1.00 85.25 111 THR A N 1
ATOM 831 C CA . THR A 1 111 ? -5.729 -0.149 2.406 1.00 85.25 111 THR A CA 1
ATOM 832 C C . THR A 1 111 ? -5.649 -0.923 3.714 1.00 85.25 111 THR A C 1
ATOM 834 O O . THR A 1 111 ? -5.870 -0.344 4.776 1.00 85.25 111 THR A O 1
ATOM 837 N N . ALA A 1 112 ? -5.273 -2.198 3.668 1.00 82.94 112 ALA A N 1
ATOM 838 C CA . ALA A 1 112 ? -5.195 -3.013 4.869 1.00 82.94 112 ALA A CA 1
ATOM 839 C C . ALA A 1 112 ? -4.113 -2.519 5.841 1.00 82.94 112 ALA A C 1
ATOM 841 O O . ALA A 1 112 ? -4.424 -2.255 7.002 1.00 82.94 112 ALA A O 1
ATOM 842 N N . SER A 1 113 ? -2.896 -2.245 5.354 1.00 82.88 113 SER A N 1
ATOM 843 C CA . SER A 1 113 ? -1.800 -1.700 6.170 1.00 82.88 113 SER A 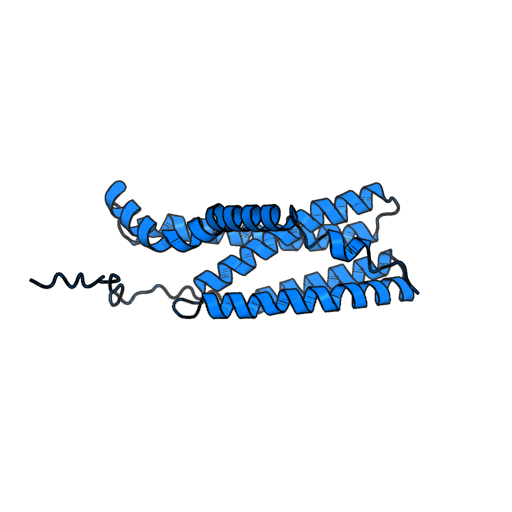CA 1
ATOM 844 C C . SER A 1 113 ? -2.195 -0.408 6.898 1.00 82.88 113 SER A C 1
ATOM 846 O O . SER A 1 113 ? -1.876 -0.220 8.075 1.00 82.88 113 SER A O 1
ATOM 848 N N . SER A 1 114 ? -2.958 0.465 6.233 1.00 82.38 114 SER A N 1
ATOM 849 C CA . SER A 1 114 ? -3.472 1.687 6.854 1.00 82.38 114 SER A CA 1
ATOM 850 C C . SER A 1 114 ? -4.456 1.398 8.000 1.00 82.38 114 SER A C 1
ATOM 852 O O . SER A 1 114 ? -4.407 2.046 9.041 1.00 82.38 114 SER A O 1
ATOM 854 N N . GLN A 1 115 ? -5.321 0.394 7.855 1.00 79.69 115 GLN A N 1
ATOM 855 C CA . GLN A 1 115 ? -6.360 0.060 8.835 1.00 79.69 115 GLN A CA 1
ATOM 856 C C . GLN A 1 115 ? -5.765 -0.565 10.092 1.00 79.69 115 GLN A C 1
ATOM 858 O O . GLN A 1 115 ? -6.103 -0.172 11.205 1.00 79.69 115 GLN A O 1
ATOM 863 N N . ILE A 1 116 ? -4.797 -1.454 9.915 1.00 78.06 116 ILE A N 1
ATOM 864 C CA . ILE A 1 116 ? -4.019 -2.085 10.985 1.00 78.06 116 ILE A CA 1
ATOM 865 C C . ILE A 1 116 ? -3.497 -1.043 11.980 1.00 78.06 116 ILE A C 1
ATOM 867 O O . ILE A 1 116 ? -3.644 -1.180 13.196 1.00 78.06 116 ILE A O 1
ATOM 871 N N . LEU A 1 117 ? -2.900 0.024 11.451 1.00 80.88 117 LEU A N 1
ATOM 872 C CA . LEU A 1 117 ? -2.275 1.067 12.251 1.00 80.88 117 LEU A CA 1
ATOM 873 C C . LEU A 1 117 ? -3.292 1.839 13.098 1.00 80.88 117 LEU A C 1
ATOM 875 O O . LEU A 1 117 ? -2.979 2.281 14.204 1.00 80.88 117 LEU A O 1
ATOM 879 N N . ALA A 1 118 ? -4.518 1.971 12.592 1.00 78.50 118 ALA A N 1
ATOM 880 C CA . ALA A 1 118 ? -5.605 2.627 13.298 1.00 78.50 118 ALA A CA 1
ATOM 881 C C . ALA A 1 118 ? -6.158 1.800 14.462 1.00 78.50 118 ALA A C 1
ATOM 883 O O . ALA A 1 118 ? -6.597 2.392 15.444 1.00 78.50 118 ALA A O 1
ATOM 884 N N . PHE A 1 119 ? -6.125 0.466 14.368 1.00 74.00 119 PHE A N 1
ATOM 885 C CA . PHE A 1 119 ? -6.550 -0.417 15.461 1.00 74.00 119 PHE A CA 1
ATOM 886 C C . PHE A 1 119 ? -5.469 -0.613 16.522 1.00 74.00 119 PHE A C 1
ATOM 888 O O . PHE A 1 119 ? -5.794 -0.886 17.672 1.00 74.00 119 PHE A O 1
ATOM 895 N N . HIS A 1 120 ? -4.193 -0.462 16.164 1.00 77.94 120 HIS A N 1
ATOM 896 C CA . HIS A 1 120 ? -3.098 -0.668 17.113 1.00 77.94 120 HIS A CA 1
ATOM 897 C C . HIS A 1 120 ? -2.866 0.532 18.051 1.00 77.94 120 HIS A C 1
ATOM 899 O O . HIS A 1 120 ? -2.365 0.363 19.161 1.00 77.94 120 HIS A O 1
ATOM 905 N N . PHE A 1 121 ? -3.214 1.754 17.628 1.00 77.81 121 PHE A N 1
ATOM 906 C CA . PHE A 1 121 ? -2.957 2.975 18.397 1.00 77.81 121 PHE A CA 1
ATOM 907 C C . PHE A 1 121 ? -4.236 3.771 18.682 1.00 77.81 121 PHE A C 1
ATOM 909 O O . PHE A 1 121 ? -4.894 4.252 17.766 1.00 77.81 121 PHE A O 1
ATOM 916 N N . ASP A 1 122 ? -4.506 4.059 19.960 1.00 74.69 122 ASP A N 1
ATOM 917 C CA . ASP A 1 122 ? -5.642 4.909 20.354 1.00 74.69 122 ASP A CA 1
ATOM 918 C C . ASP A 1 122 ? -5.282 6.398 20.446 1.00 74.69 122 ASP A C 1
ATOM 920 O O . ASP A 1 122 ? -5.912 7.245 19.810 1.00 74.69 122 ASP A O 1
ATOM 924 N N . ARG A 1 123 ? -4.256 6.748 21.237 1.00 78.94 123 ARG A N 1
ATOM 925 C CA . ARG A 1 123 ? -3.882 8.157 21.496 1.00 78.94 123 ARG A CA 1
ATOM 926 C C . ARG A 1 123 ? -2.941 8.750 20.452 1.00 78.94 123 ARG A C 1
ATOM 928 O O . ARG A 1 123 ? -3.090 9.912 20.091 1.00 78.94 123 ARG A O 1
ATOM 935 N N . LEU A 1 124 ? -1.968 7.970 19.983 1.00 82.50 124 LEU A N 1
ATOM 936 C CA . LEU A 1 124 ? -0.906 8.428 19.074 1.00 82.50 124 LEU A CA 1
ATOM 937 C C . LEU A 1 124 ? -1.142 7.999 17.620 1.00 82.50 124 LEU A C 1
ATOM 939 O O . LEU A 1 124 ? -0.213 8.013 16.816 1.00 82.50 124 LEU A O 1
ATOM 943 N N . LYS A 1 125 ? -2.388 7.653 17.267 1.00 83.38 125 LYS A N 1
ATOM 944 C CA . LYS A 1 125 ? -2.749 7.106 15.952 1.00 83.38 125 LYS A CA 1
ATOM 945 C C . LYS A 1 125 ? -2.231 7.962 14.796 1.00 83.38 125 LYS A C 1
ATOM 947 O O . LYS A 1 125 ? -1.559 7.463 13.904 1.00 83.38 125 LYS A O 1
ATOM 952 N N . TYR A 1 126 ? -2.441 9.276 14.857 1.00 85.94 126 TYR A N 1
ATOM 953 C CA . TYR A 1 126 ? -2.045 10.188 13.783 1.00 85.94 126 TYR A CA 1
ATOM 954 C C . TYR A 1 126 ? -0.523 10.335 13.657 1.00 85.94 126 TYR A C 1
ATOM 956 O O . TYR A 1 126 ? -0.017 10.468 12.546 1.00 85.94 126 TYR A O 1
ATOM 964 N N . LEU A 1 127 ? 0.212 10.261 14.775 1.00 89.50 127 LEU A N 1
ATOM 965 C CA . LEU A 1 127 ? 1.677 10.246 14.764 1.00 89.50 127 LEU A CA 1
ATOM 966 C C . LEU A 1 127 ? 2.190 8.963 14.100 1.00 89.50 127 LEU A C 1
ATOM 968 O O . LEU A 1 127 ? 3.091 9.024 13.268 1.00 89.50 127 LEU A O 1
ATOM 972 N N . ALA A 1 128 ? 1.584 7.820 14.430 1.00 87.88 128 ALA A N 1
ATOM 973 C CA . ALA A 1 128 ? 1.922 6.540 13.823 1.00 87.88 128 ALA A CA 1
ATOM 974 C C . ALA A 1 128 ? 1.670 6.565 12.306 1.00 87.88 128 ALA A C 1
ATOM 976 O O . ALA A 1 128 ? 2.556 6.202 11.537 1.00 87.88 128 ALA A O 1
ATOM 977 N N . PHE A 1 129 ? 0.518 7.081 11.859 1.00 88.69 129 PHE A N 1
ATOM 978 C CA . PHE A 1 129 ? 0.213 7.275 10.434 1.00 88.69 129 PHE A CA 1
ATOM 979 C C . PHE A 1 129 ? 1.205 8.199 9.727 1.00 88.69 129 PHE A C 1
ATOM 981 O O . PHE A 1 129 ? 1.629 7.907 8.606 1.00 88.69 129 PHE A O 1
ATOM 988 N N . ALA A 1 130 ? 1.595 9.302 10.369 1.00 91.12 130 ALA A N 1
ATOM 989 C CA . ALA A 1 130 ? 2.596 10.209 9.823 1.00 91.12 130 ALA A CA 1
ATOM 990 C C . ALA A 1 130 ? 3.953 9.505 9.663 1.00 91.12 130 ALA A C 1
ATOM 992 O O . ALA A 1 130 ? 4.573 9.611 8.606 1.00 91.12 130 ALA A O 1
ATOM 993 N N . LEU A 1 131 ? 4.377 8.730 10.667 1.00 93.00 131 LEU A N 1
ATOM 994 C CA . LEU A 1 131 ? 5.624 7.967 10.627 1.00 93.00 131 LEU A CA 1
ATOM 995 C C . LEU A 1 131 ? 5.588 6.865 9.558 1.00 93.00 131 LEU A C 1
ATOM 997 O O . LEU A 1 131 ? 6.533 6.734 8.785 1.00 93.00 131 LEU A O 1
ATOM 1001 N N . ALA A 1 132 ? 4.481 6.128 9.450 1.00 90.94 132 ALA A N 1
ATOM 1002 C CA . ALA A 1 132 ? 4.279 5.126 8.404 1.00 90.94 132 ALA A CA 1
ATOM 1003 C C . ALA A 1 132 ? 4.309 5.753 6.999 1.00 90.94 132 ALA A C 1
ATOM 1005 O O . ALA A 1 132 ? 4.908 5.200 6.076 1.00 90.94 132 ALA A O 1
ATOM 1006 N N . SER A 1 133 ? 3.748 6.956 6.845 1.00 90.44 133 SER A N 1
ATOM 1007 C CA . SER A 1 133 ? 3.783 7.702 5.581 1.00 90.44 133 SER A CA 1
ATOM 1008 C C . SER A 1 133 ? 5.205 8.098 5.165 1.00 90.44 133 SER A C 1
ATOM 1010 O O . SER A 1 133 ? 5.468 8.216 3.968 1.00 90.44 133 SER A O 1
ATOM 1012 N N . LEU A 1 134 ? 6.151 8.229 6.108 1.00 94.81 134 LEU A N 1
ATOM 1013 C CA . LEU A 1 134 ? 7.565 8.433 5.768 1.00 94.81 134 LEU A CA 1
ATOM 1014 C C . LEU A 1 134 ? 8.161 7.247 5.004 1.00 94.81 134 LEU A C 1
ATOM 1016 O O . LEU A 1 134 ? 8.975 7.449 4.100 1.00 94.81 134 LEU A O 1
ATOM 1020 N N . GLY A 1 135 ? 7.707 6.026 5.300 1.00 89.50 135 GLY A N 1
ATOM 1021 C CA . GLY A 1 135 ? 8.109 4.821 4.575 1.00 89.50 135 GLY A CA 1
ATOM 1022 C C . GLY A 1 135 ? 7.772 4.888 3.084 1.00 89.50 135 GLY A C 1
ATOM 1023 O O . GLY A 1 135 ? 8.573 4.463 2.252 1.00 89.50 135 GLY A O 1
ATOM 1024 N N . ASN A 1 136 ? 6.644 5.511 2.726 1.00 90.75 136 ASN A N 1
ATOM 1025 C CA . ASN A 1 136 ? 6.271 5.711 1.327 1.00 90.75 136 ASN A CA 1
ATOM 1026 C C . ASN A 1 136 ? 7.283 6.603 0.591 1.00 90.75 136 ASN A C 1
ATOM 1028 O O . ASN A 1 136 ? 7.687 6.282 -0.524 1.00 90.75 136 ASN A O 1
ATOM 1032 N N . PHE A 1 137 ? 7.753 7.687 1.216 1.00 92.56 137 PHE A N 1
ATOM 1033 C CA . PHE A 1 137 ? 8.753 8.565 0.597 1.00 92.56 137 PHE A CA 1
ATOM 1034 C C . PHE A 1 137 ? 10.091 7.856 0.388 1.00 92.56 137 PHE A C 1
ATOM 1036 O O . PHE A 1 137 ? 10.691 7.994 -0.678 1.00 92.56 137 PHE A O 1
ATOM 1043 N N . ILE A 1 138 ? 10.522 7.045 1.358 1.00 94.44 138 ILE A N 1
ATOM 1044 C CA . ILE A 1 138 ? 11.717 6.204 1.207 1.00 94.44 138 ILE A CA 1
ATOM 1045 C C . ILE A 1 138 ? 11.526 5.250 0.022 1.00 94.44 138 ILE A C 1
ATOM 1047 O O . ILE A 1 138 ? 12.379 5.190 -0.861 1.00 94.44 138 ILE A O 1
ATOM 1051 N N . GLY A 1 139 ? 10.375 4.578 -0.067 1.00 90.38 139 GLY A N 1
ATOM 1052 C CA . GLY A 1 139 ? 10.044 3.697 -1.188 1.00 90.38 139 GLY A CA 1
ATOM 1053 C C . GLY A 1 139 ? 10.086 4.405 -2.546 1.00 90.38 139 GLY A C 1
ATOM 1054 O O . GLY A 1 139 ? 10.707 3.896 -3.480 1.00 90.38 139 GLY A O 1
ATOM 1055 N N . ILE A 1 140 ? 9.494 5.599 -2.649 1.00 92.00 140 ILE A N 1
ATOM 1056 C CA . ILE A 1 140 ? 9.490 6.414 -3.876 1.00 92.00 140 ILE A CA 1
ATOM 1057 C C . ILE A 1 140 ? 10.916 6.783 -4.311 1.00 92.00 140 ILE A C 1
ATOM 1059 O O . ILE A 1 140 ? 11.184 6.849 -5.509 1.00 92.00 140 ILE A O 1
ATOM 1063 N N . MET A 1 141 ? 11.841 7.000 -3.374 1.00 94.31 141 MET A N 1
ATOM 1064 C CA . MET A 1 141 ? 13.241 7.299 -3.697 1.00 94.31 141 MET A CA 1
ATOM 1065 C C . MET A 1 141 ? 14.047 6.039 -4.046 1.00 94.31 141 MET A C 1
ATOM 1067 O O . MET A 1 141 ? 14.864 6.064 -4.968 1.00 94.31 141 MET A O 1
ATOM 1071 N N . THR A 1 142 ? 13.829 4.932 -3.335 1.00 94.06 142 THR A N 1
ATOM 1072 C CA . THR A 1 142 ? 14.639 3.712 -3.463 1.00 94.06 142 THR A CA 1
ATOM 1073 C C . THR A 1 142 ? 14.245 2.853 -4.667 1.00 94.06 142 THR A C 1
ATOM 1075 O O . THR A 1 142 ? 15.125 2.403 -5.405 1.00 94.06 142 THR A O 1
ATOM 1078 N N . TRP A 1 143 ? 12.948 2.627 -4.907 1.00 90.88 143 TRP A N 1
ATOM 1079 C CA . TRP A 1 143 ? 12.480 1.705 -5.954 1.00 90.88 143 TRP A CA 1
ATOM 1080 C C . TRP A 1 143 ? 12.895 2.090 -7.387 1.00 90.88 143 TRP A C 1
ATOM 1082 O O . TRP A 1 143 ? 13.284 1.193 -8.143 1.00 90.88 143 TRP A O 1
ATOM 1092 N N . PRO A 1 144 ? 12.889 3.372 -7.802 1.00 93.44 144 PRO A N 1
ATOM 1093 C CA . PRO A 1 144 ? 13.358 3.760 -9.135 1.00 93.44 144 PRO A CA 1
ATOM 1094 C C . PRO A 1 144 ? 14.853 3.499 -9.346 1.00 93.44 144 PRO A C 1
ATOM 1096 O O . PRO A 1 144 ? 15.253 3.021 -10.404 1.00 93.44 144 PRO A O 1
ATOM 1099 N N . ILE A 1 145 ? 15.684 3.770 -8.332 1.00 94.31 145 ILE A N 1
ATOM 1100 C CA . ILE A 1 145 ? 17.135 3.528 -8.399 1.00 94.31 145 ILE A CA 1
ATOM 1101 C C . ILE A 1 145 ? 17.401 2.024 -8.495 1.00 94.31 145 ILE A C 1
ATOM 1103 O O . ILE A 1 145 ? 18.178 1.575 -9.340 1.00 94.31 145 ILE A O 1
ATOM 1107 N N . LEU A 1 146 ? 16.716 1.243 -7.656 1.00 92.88 146 LEU A N 1
ATOM 1108 C CA . LEU A 1 146 ? 16.857 -0.207 -7.627 1.00 92.88 146 LEU A CA 1
ATOM 1109 C C . LEU A 1 146 ? 16.404 -0.843 -8.948 1.00 92.88 146 LEU A C 1
ATOM 1111 O O . LEU A 1 146 ? 17.145 -1.628 -9.534 1.00 92.88 146 LEU A O 1
ATOM 1115 N N . SER A 1 147 ? 15.227 -0.473 -9.455 1.00 92.25 147 SER A N 1
ATOM 1116 C CA . SER A 1 147 ? 14.701 -1.014 -10.716 1.00 92.25 147 SER A CA 1
ATOM 1117 C C . SER A 1 147 ? 15.610 -0.700 -11.906 1.00 92.25 147 SER A C 1
ATOM 1119 O O . SER A 1 147 ? 15.910 -1.603 -12.683 1.00 92.25 147 SER A O 1
ATOM 1121 N N . GLN A 1 148 ? 16.135 0.523 -12.018 1.00 94.12 148 GLN A N 1
ATOM 1122 C CA . GLN A 1 148 ? 17.092 0.878 -13.074 1.00 94.12 148 GLN A CA 1
ATOM 1123 C C . GLN A 1 148 ? 18.385 0.056 -12.994 1.00 94.12 148 GLN A C 1
ATOM 1125 O O . GLN A 1 148 ? 18.882 -0.436 -14.012 1.00 94.12 148 GLN A O 1
ATOM 1130 N N . PHE A 1 149 ? 18.917 -0.141 -11.786 1.00 94.81 149 PHE A N 1
ATOM 1131 C CA . PHE A 1 149 ? 20.106 -0.965 -11.577 1.00 94.81 149 PHE A CA 1
ATOM 1132 C C . PHE A 1 149 ? 19.868 -2.430 -11.979 1.00 94.81 149 PHE A C 1
ATOM 1134 O O . PHE A 1 149 ? 20.678 -3.010 -12.708 1.00 94.81 149 PHE A O 1
ATOM 1141 N N . LEU A 1 150 ? 18.740 -3.013 -11.561 1.00 92.56 150 LEU A N 1
ATOM 1142 C CA . LEU A 1 150 ? 18.356 -4.388 -11.898 1.00 92.56 150 LEU A CA 1
ATOM 1143 C C . LEU A 1 150 ? 18.161 -4.569 -13.408 1.00 92.56 150 LEU A C 1
ATOM 1145 O O . LEU A 1 150 ? 18.690 -5.522 -13.980 1.00 92.56 150 LEU A O 1
ATOM 1149 N N . LEU A 1 151 ? 17.451 -3.641 -14.055 1.00 93.31 151 LEU A N 1
ATOM 1150 C CA . LEU A 1 151 ? 17.200 -3.681 -15.496 1.00 93.31 151 LEU A CA 1
ATOM 1151 C C . LEU A 1 151 ? 18.500 -3.606 -16.303 1.00 93.31 151 LEU A C 1
ATOM 1153 O O . LEU A 1 151 ? 18.655 -4.344 -17.273 1.00 93.31 151 LEU A O 1
ATOM 1157 N N . THR A 1 152 ? 19.451 -2.772 -15.874 1.00 94.25 152 THR A N 1
ATOM 1158 C CA . THR A 1 152 ? 20.743 -2.606 -16.560 1.00 94.25 152 THR A CA 1
ATOM 1159 C C . THR A 1 152 ? 21.643 -3.839 -16.417 1.00 94.25 152 THR A C 1
ATOM 1161 O O . THR A 1 152 ? 22.388 -4.165 -17.338 1.00 94.25 152 THR A O 1
ATOM 1164 N N . LYS A 1 153 ? 21.595 -4.535 -15.272 1.00 93.69 153 LYS A N 1
ATOM 1165 C CA . LYS A 1 153 ? 22.470 -5.686 -14.976 1.00 93.69 153 LYS A CA 1
ATOM 1166 C C . LYS A 1 153 ? 21.925 -7.034 -15.453 1.00 93.69 153 LYS A C 1
ATOM 1168 O O . LYS A 1 153 ? 22.703 -7.850 -15.934 1.00 93.69 153 LYS A O 1
ATOM 1173 N N . PHE A 1 154 ? 20.629 -7.281 -15.274 1.00 89.00 154 PHE A N 1
ATOM 1174 C CA . PHE A 1 154 ? 20.018 -8.613 -15.409 1.00 89.00 154 PHE A CA 1
ATOM 1175 C C . PHE A 1 154 ? 18.962 -8.694 -16.526 1.00 89.00 154 PHE A C 1
ATOM 1177 O O . PHE A 1 154 ? 18.469 -9.774 -16.852 1.00 89.00 154 PHE A O 1
ATOM 1184 N N . GLY A 1 155 ? 18.610 -7.557 -17.135 1.00 89.62 155 GLY A N 1
ATOM 1185 C CA . GLY A 1 155 ? 17.529 -7.474 -18.113 1.00 89.62 155 GLY A CA 1
ATOM 1186 C C . GLY A 1 155 ? 16.136 -7.568 -17.479 1.00 89.62 155 GLY A C 1
ATOM 1187 O O . GLY A 1 155 ? 15.978 -7.750 -16.273 1.00 89.62 155 GLY A O 1
ATOM 1188 N N . TYR A 1 156 ? 15.099 -7.424 -18.308 1.00 87.81 156 TYR A N 1
ATOM 1189 C CA . TYR A 1 156 ? 13.716 -7.248 -17.850 1.00 87.81 156 TYR A CA 1
ATOM 1190 C C . TYR A 1 156 ? 13.183 -8.421 -17.014 1.00 87.81 156 TYR A C 1
ATOM 1192 O O . TYR A 1 156 ? 12.752 -8.226 -15.883 1.00 87.81 156 TYR A O 1
ATOM 1200 N N . SER A 1 157 ? 13.252 -9.644 -17.543 1.00 88.81 157 SER A N 1
ATOM 1201 C CA . SER A 1 157 ? 12.653 -10.825 -16.905 1.00 88.81 157 SER A CA 1
ATOM 1202 C C . SER A 1 157 ? 13.217 -11.080 -15.501 1.00 88.81 157 SER A C 1
ATOM 1204 O O . SER A 1 157 ? 12.478 -11.175 -14.522 1.00 88.81 157 SER A O 1
ATOM 1206 N N . GLN A 1 158 ? 14.544 -11.095 -15.371 1.00 89.81 158 GLN A N 1
ATOM 1207 C CA . GLN A 1 158 ? 15.206 -11.330 -14.088 1.00 89.81 158 GLN A CA 1
ATOM 1208 C C . GLN A 1 158 ? 14.995 -10.164 -13.115 1.00 89.81 158 GLN A C 1
ATOM 1210 O O . GLN A 1 158 ? 14.761 -10.399 -11.931 1.00 89.81 158 GLN A O 1
ATOM 1215 N N . ALA A 1 159 ? 15.003 -8.916 -13.602 1.00 92.12 159 ALA A N 1
ATOM 1216 C CA . ALA A 1 159 ? 14.700 -7.747 -12.780 1.00 92.12 159 ALA A CA 1
ATOM 1217 C C . ALA A 1 159 ? 13.298 -7.834 -12.159 1.00 92.12 159 ALA A C 1
ATOM 1219 O O . ALA A 1 159 ? 13.146 -7.641 -10.953 1.00 92.12 159 ALA A O 1
ATOM 1220 N N . MET A 1 160 ? 12.283 -8.176 -12.957 1.00 91.19 160 MET A N 1
ATOM 1221 C CA . MET A 1 160 ? 10.904 -8.334 -12.481 1.00 91.19 160 MET A CA 1
ATOM 1222 C C . MET A 1 160 ? 10.781 -9.481 -11.470 1.00 91.19 160 MET A C 1
ATOM 1224 O O . MET A 1 160 ? 10.123 -9.320 -10.444 1.00 91.19 160 MET A O 1
ATOM 1228 N N . GLY A 1 161 ? 11.475 -10.602 -11.696 1.00 91.62 161 GLY A N 1
ATOM 1229 C CA . GLY A 1 161 ? 11.515 -11.720 -10.748 1.00 91.62 161 GLY A CA 1
ATOM 1230 C C . GLY A 1 161 ? 12.129 -11.349 -9.392 1.00 91.62 161 GLY A C 1
ATOM 1231 O O . GLY A 1 161 ? 11.566 -11.686 -8.350 1.00 91.62 161 GLY A O 1
ATOM 1232 N N . ILE A 1 162 ? 13.240 -10.603 -9.386 1.00 93.25 162 ILE A N 1
ATOM 1233 C CA . ILE A 1 162 ? 13.876 -10.120 -8.145 1.00 93.25 162 ILE A CA 1
ATOM 1234 C C . ILE A 1 162 ? 12.978 -9.099 -7.432 1.00 93.25 162 ILE A C 1
ATOM 1236 O O . ILE A 1 162 ? 12.873 -9.102 -6.207 1.00 93.25 162 ILE A O 1
ATOM 1240 N N . MET A 1 163 ? 12.287 -8.231 -8.174 1.00 91.62 163 MET A N 1
ATOM 1241 C CA . MET A 1 163 ? 11.327 -7.309 -7.564 1.00 91.62 163 MET A CA 1
ATOM 1242 C C . MET A 1 163 ? 10.138 -8.058 -6.952 1.00 91.62 163 MET A C 1
ATOM 1244 O O . MET A 1 163 ? 9.716 -7.711 -5.850 1.00 91.62 163 MET A O 1
ATOM 1248 N N . ALA A 1 164 ? 9.629 -9.110 -7.599 1.00 92.12 164 ALA A N 1
ATOM 1249 C CA . ALA A 1 164 ? 8.568 -9.947 -7.037 1.00 92.12 164 ALA A CA 1
ATOM 1250 C C . ALA A 1 164 ? 9.012 -10.653 -5.743 1.00 92.12 164 ALA A C 1
ATOM 1252 O O . ALA A 1 164 ? 8.263 -10.670 -4.765 1.00 92.12 164 ALA A O 1
ATOM 1253 N N . SER A 1 165 ? 10.241 -11.179 -5.694 1.00 91.44 165 SER A N 1
ATOM 1254 C CA . SER A 1 165 ? 10.767 -11.820 -4.481 1.00 91.44 165 SER A CA 1
ATOM 1255 C C . SER A 1 165 ? 11.001 -10.824 -3.340 1.00 91.44 165 SER A C 1
ATOM 1257 O O . SER A 1 165 ? 10.728 -11.147 -2.185 1.00 91.44 165 SER A O 1
ATOM 1259 N N . ALA A 1 166 ? 11.413 -9.590 -3.644 1.00 91.69 166 ALA A N 1
ATOM 1260 C CA . ALA A 1 166 ? 11.508 -8.523 -2.650 1.00 91.69 166 ALA A CA 1
ATOM 1261 C C . ALA A 1 166 ? 10.136 -8.174 -2.036 1.00 91.69 166 ALA A C 1
ATOM 1263 O O . ALA A 1 166 ? 10.034 -7.987 -0.823 1.00 91.69 166 ALA A O 1
ATOM 1264 N N . HIS A 1 167 ? 9.068 -8.152 -2.842 1.00 89.25 167 HIS A N 1
ATOM 1265 C CA . HIS A 1 167 ? 7.704 -7.955 -2.335 1.00 89.25 167 HIS A CA 1
ATOM 1266 C C . HIS A 1 167 ? 7.224 -9.138 -1.485 1.00 89.25 167 HIS A C 1
ATOM 1268 O O . HIS A 1 167 ? 6.585 -8.925 -0.456 1.00 89.25 167 HIS A O 1
ATOM 1274 N N . LEU A 1 168 ? 7.577 -10.372 -1.859 1.00 89.12 168 LEU A N 1
ATOM 1275 C CA . LEU A 1 168 ? 7.292 -11.554 -1.043 1.00 89.12 168 LEU A CA 1
ATOM 1276 C C . LEU A 1 168 ? 7.968 -11.460 0.333 1.00 89.12 168 LEU A C 1
ATOM 1278 O O . LEU A 1 168 ? 7.318 -11.703 1.347 1.00 89.12 168 LEU A O 1
ATOM 1282 N N . LEU A 1 169 ? 9.240 -11.050 0.385 1.00 89.69 169 LEU A N 1
ATOM 1283 C CA . LEU A 1 169 ? 9.941 -10.833 1.652 1.00 89.69 169 LEU A CA 1
ATOM 1284 C C . LEU A 1 169 ? 9.247 -9.762 2.500 1.00 89.69 169 LEU A C 1
ATOM 1286 O O . LEU A 1 169 ? 9.077 -9.955 3.700 1.00 89.69 169 LEU A O 1
ATOM 1290 N N . HIS A 1 170 ? 8.810 -8.662 1.884 1.00 85.50 170 HIS A N 1
ATOM 1291 C CA . HIS A 1 170 ? 8.083 -7.610 2.592 1.00 85.50 170 HIS A CA 1
ATOM 1292 C C . HIS A 1 170 ? 6.775 -8.123 3.210 1.00 85.50 170 HIS A C 1
ATOM 1294 O O . HIS A 1 170 ? 6.496 -7.812 4.364 1.00 85.50 170 HIS A O 1
ATOM 1300 N N . ILE A 1 171 ? 6.016 -8.959 2.493 1.00 84.25 171 ILE A N 1
ATOM 1301 C CA . ILE A 1 171 ? 4.788 -9.580 3.015 1.00 84.25 171 ILE A CA 1
ATOM 1302 C C . ILE A 1 171 ? 5.102 -10.531 4.177 1.00 84.25 171 ILE A C 1
ATOM 1304 O O . ILE A 1 171 ? 4.419 -10.486 5.196 1.00 84.25 171 ILE A O 1
ATOM 1308 N N . ILE A 1 172 ? 6.155 -11.349 4.069 1.00 85.50 172 ILE A N 1
ATOM 1309 C CA . ILE A 1 172 ? 6.571 -12.261 5.149 1.00 85.50 172 ILE A CA 1
ATOM 1310 C C . ILE A 1 172 ? 6.945 -11.465 6.403 1.00 85.50 172 ILE A C 1
ATOM 1312 O O . ILE A 1 172 ? 6.450 -11.748 7.493 1.00 85.50 172 ILE A O 1
ATOM 1316 N N . VAL A 1 173 ? 7.778 -10.437 6.249 1.00 85.44 173 VAL A N 1
ATOM 1317 C CA . VAL A 1 173 ? 8.192 -9.568 7.355 1.00 85.44 173 VAL A CA 1
ATOM 1318 C C . VAL A 1 173 ? 6.985 -8.839 7.950 1.00 85.44 173 VAL A C 1
ATOM 1320 O O . VAL A 1 173 ? 6.822 -8.830 9.167 1.00 85.44 173 VAL A O 1
ATOM 1323 N N . GLY A 1 174 ? 6.098 -8.302 7.110 1.00 78.06 174 GLY A N 1
ATOM 1324 C CA . GLY A 1 174 ? 4.854 -7.664 7.542 1.00 78.06 174 GLY A CA 1
ATOM 1325 C C . GLY A 1 174 ? 3.960 -8.608 8.346 1.00 78.06 174 GLY A C 1
ATOM 1326 O O . GLY A 1 174 ? 3.473 -8.226 9.406 1.00 78.06 174 GLY A O 1
ATOM 1327 N N . SER A 1 175 ? 3.822 -9.862 7.904 1.00 76.44 175 SER A N 1
ATOM 1328 C CA . SER A 1 175 ? 3.046 -10.885 8.615 1.00 76.44 175 SER A CA 1
ATOM 1329 C C . SER A 1 175 ? 3.658 -11.285 9.961 1.00 76.44 175 SER A C 1
ATOM 1331 O O . SER A 1 175 ? 2.923 -11.605 10.888 1.00 76.44 175 SER A O 1
ATOM 1333 N N . LEU A 1 176 ? 4.988 -11.216 10.105 1.00 78.81 176 LEU A N 1
ATOM 1334 C CA . LEU A 1 176 ? 5.677 -11.524 11.362 1.00 78.81 176 LEU A CA 1
ATOM 1335 C C . LEU A 1 176 ? 5.465 -10.436 12.420 1.00 78.81 176 LEU A C 1
ATOM 1337 O O . LEU A 1 176 ? 5.315 -10.741 13.599 1.00 78.81 176 LEU A O 1
ATOM 1341 N N . PHE A 1 177 ? 5.440 -9.169 12.004 1.00 72.50 177 PHE A N 1
ATOM 1342 C CA . PH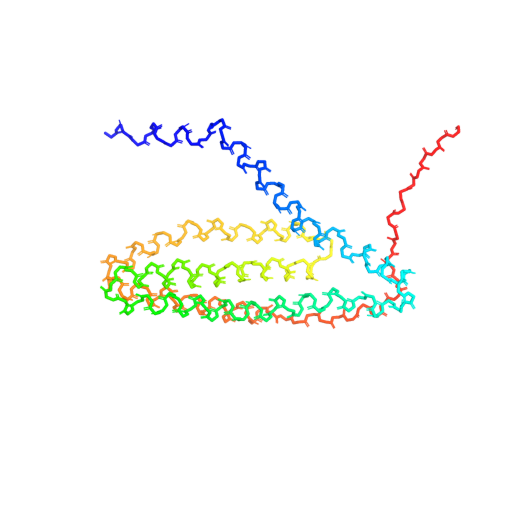E A 1 177 ? 5.128 -8.046 12.895 1.00 72.50 177 PHE A CA 1
ATOM 1343 C C . PHE A 1 177 ? 3.636 -7.938 13.217 1.00 72.50 177 PHE A C 1
ATOM 1345 O O . PHE A 1 177 ? 3.240 -7.151 14.079 1.00 72.50 177 PHE A O 1
ATOM 1352 N N . PHE A 1 178 ? 2.815 -8.740 12.543 1.00 66.00 178 PHE A N 1
ATOM 1353 C CA . PHE A 1 178 ? 1.387 -8.804 12.755 1.00 66.00 178 PHE A CA 1
ATOM 1354 C C . PHE A 1 178 ? 1.040 -9.631 13.993 1.00 66.00 178 PHE A C 1
ATOM 1356 O O . PHE A 1 178 ? 0.532 -10.743 13.896 1.00 66.00 178 PHE A O 1
ATOM 1363 N N . GLU A 1 179 ? 1.316 -9.100 15.183 1.00 59.06 179 GLU A N 1
ATOM 1364 C CA . GLU A 1 179 ? 0.833 -9.724 16.412 1.00 59.06 179 GLU A CA 1
ATOM 1365 C C . GLU A 1 179 ? -0.630 -9.304 16.649 1.00 59.06 179 GLU A C 1
ATOM 1367 O O . GLU A 1 179 ? -0.899 -8.115 16.870 1.00 59.06 179 GLU A O 1
ATOM 1372 N N . PRO A 1 180 ? -1.607 -10.232 16.585 1.00 54.81 180 PRO A N 1
ATOM 1373 C CA . PRO A 1 180 ? -3.006 -9.900 16.797 1.00 54.81 180 PRO A CA 1
ATOM 1374 C C . PRO A 1 180 ? -3.219 -9.546 18.268 1.00 54.81 180 PRO A C 1
ATOM 1376 O O . PRO A 1 180 ? -3.440 -10.410 19.115 1.00 54.81 180 PRO A O 1
ATOM 1379 N N . GLN A 1 181 ? -3.188 -8.255 18.593 1.00 50.28 181 GLN A N 1
ATOM 1380 C CA . GLN A 1 181 ? -3.572 -7.780 19.918 1.00 50.28 181 GLN A CA 1
ATOM 1381 C C . GLN A 1 181 ? -5.099 -7.735 20.027 1.00 50.28 181 GLN A C 1
ATOM 1383 O O . GLN A 1 181 ? -5.706 -6.675 20.132 1.00 50.28 181 GLN A O 1
ATOM 1388 N N . PHE A 1 182 ? -5.735 -8.909 20.052 1.00 48.75 182 PHE A N 1
ATOM 1389 C CA . PHE A 1 182 ? -7.088 -9.064 20.590 1.00 48.75 182 PHE A CA 1
ATOM 1390 C C . PHE A 1 182 ? -7.025 -8.980 22.120 1.00 48.75 182 PHE A C 1
ATOM 1392 O O . PHE A 1 182 ? -7.346 -9.925 22.839 1.00 48.75 182 PHE A O 1
ATOM 1399 N N . LYS A 1 183 ? -6.597 -7.834 22.656 1.00 37.38 183 LYS A N 1
ATOM 1400 C CA . LYS A 1 183 ? -6.950 -7.513 24.035 1.00 37.38 183 LYS A CA 1
ATOM 1401 C C . LYS A 1 183 ? -8.395 -7.056 23.989 1.00 37.38 183 LYS A C 1
ATOM 1403 O O . LYS A 1 183 ? -8.683 -5.916 23.642 1.00 37.38 183 LYS A O 1
ATOM 1408 N N . LEU A 1 184 ? -9.308 -7.979 24.297 1.00 42.09 184 LEU A N 1
ATOM 1409 C CA . LEU A 1 184 ? -10.644 -7.612 24.744 1.00 42.09 184 LEU A CA 1
ATOM 1410 C C . LEU A 1 184 ? -10.442 -6.533 25.806 1.00 42.09 184 LEU A C 1
ATOM 1412 O O . LEU A 1 184 ? -9.819 -6.797 26.836 1.00 42.09 184 LEU A O 1
ATOM 1416 N N . GLN A 1 185 ? -10.905 -5.317 25.536 1.00 43.16 185 GLN A N 1
ATOM 1417 C CA . GLN A 1 185 ? -10.992 -4.281 26.551 1.00 43.16 185 GLN A CA 1
ATOM 1418 C C . GLN A 1 185 ? -12.046 -4.749 27.566 1.00 43.16 185 GLN A C 1
ATOM 1420 O O . GLN A 1 185 ? -13.214 -4.393 27.484 1.00 43.16 185 GLN A O 1
ATOM 1425 N N . GLN A 1 186 ? -11.636 -5.634 28.478 1.00 38.44 186 GLN A N 1
ATOM 1426 C CA . GLN A 1 186 ? -12.411 -6.115 29.622 1.00 38.44 186 GLN A CA 1
ATOM 1427 C C . GLN A 1 186 ? -12.31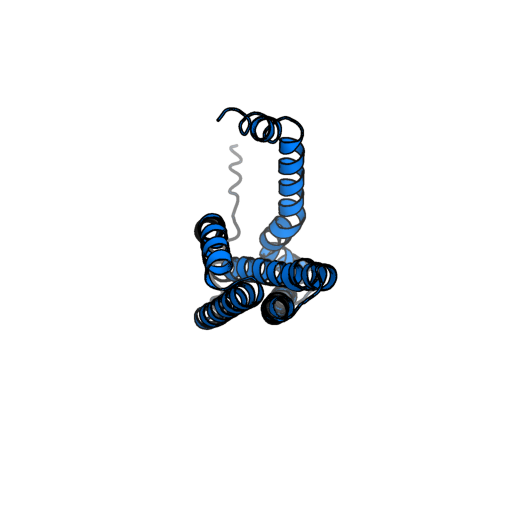5 -5.158 30.817 1.00 38.44 186 GLN A C 1
ATOM 1429 O O . GLN A 1 186 ? -12.669 -5.530 31.931 1.00 38.44 186 GLN A O 1
ATOM 1434 N N . ASP A 1 187 ? -11.866 -3.920 30.611 1.00 31.67 187 ASP A N 1
ATOM 1435 C CA . ASP A 1 187 ? -11.963 -2.893 31.638 1.00 31.67 187 ASP A CA 1
ATOM 1436 C C . ASP A 1 187 ? -13.104 -1.939 31.284 1.00 31.67 187 ASP A C 1
ATOM 1438 O O . ASP A 1 187 ? -12.995 -1.083 30.404 1.00 31.67 187 ASP A O 1
ATOM 1442 N N . GLY A 1 188 ? -14.230 -2.123 31.976 1.00 37.50 188 GLY A N 1
ATOM 1443 C CA . GLY A 1 188 ? -15.388 -1.232 31.989 1.00 37.50 188 GLY A CA 1
ATOM 1444 C C . GLY A 1 188 ? -15.094 0.115 32.652 1.00 37.50 188 GLY A C 1
ATOM 1445 O O . GLY A 1 188 ? -15.918 0.631 33.405 1.00 37.50 188 GLY A O 1
ATOM 1446 N N . SER A 1 189 ? -13.936 0.712 32.383 1.00 38.09 189 SER A N 1
ATOM 1447 C CA . SER A 1 189 ? -13.594 2.039 32.851 1.00 38.09 189 SER A CA 1
ATOM 1448 C C . SER A 1 189 ? -12.848 2.818 31.763 1.00 38.09 189 SER A C 1
ATOM 1450 O O . SER A 1 189 ? -11.823 2.402 31.241 1.00 38.09 189 SER A O 1
ATOM 1452 N N . GLN A 1 190 ? -13.361 4.017 31.463 1.00 38.88 190 GLN A N 1
ATOM 1453 C CA . GLN A 1 190 ? -12.726 5.082 30.665 1.00 38.88 190 GLN A CA 1
ATOM 1454 C C . GLN A 1 190 ? -13.057 5.162 29.161 1.00 38.88 190 GLN A C 1
ATOM 1456 O O . GLN A 1 190 ? -12.285 5.751 28.407 1.00 38.88 190 GLN A O 1
ATOM 1461 N N . PHE A 1 191 ? -14.275 4.819 28.732 1.00 42.03 191 PHE A N 1
ATOM 1462 C CA . PHE A 1 191 ? -14.941 5.749 27.805 1.00 42.03 191 PHE A CA 1
ATOM 1463 C C . PHE A 1 191 ? -15.394 6.956 28.628 1.00 42.03 191 PHE A C 1
ATOM 1465 O O . PHE A 1 191 ? -16.524 7.028 29.100 1.00 42.03 191 PHE A O 1
ATOM 1472 N N . LYS A 1 192 ? -14.480 7.903 28.870 1.00 31.92 192 LYS A N 1
ATOM 1473 C CA . LYS A 1 192 ? -14.908 9.249 29.248 1.00 31.92 192 LYS A CA 1
ATOM 1474 C C . LYS A 1 192 ? -15.514 9.845 27.980 1.00 31.92 192 LYS A C 1
ATOM 1476 O O . LYS A 1 192 ? -14.748 10.067 27.039 1.00 31.92 192 LYS A O 1
ATOM 1481 N N . PRO A 1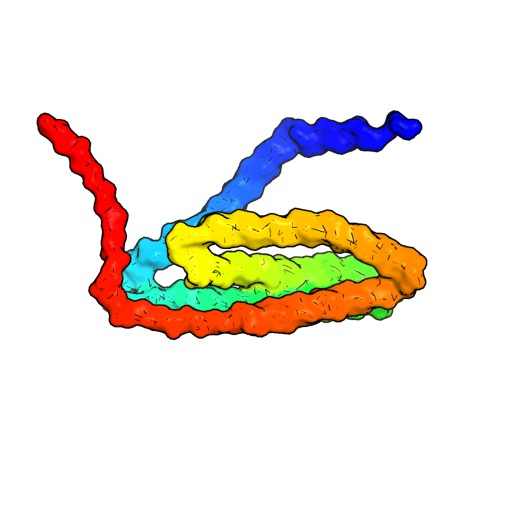 193 ? -16.837 10.090 27.908 1.00 34.69 193 PRO A N 1
ATOM 1482 C CA . PRO A 1 193 ? -17.358 10.919 26.836 1.00 34.69 193 PRO A CA 1
ATOM 1483 C C . PRO A 1 193 ? -16.548 12.212 26.851 1.00 34.69 193 PRO A C 1
ATOM 1485 O O . PRO A 1 193 ? -16.201 12.721 27.924 1.00 34.69 193 PRO A O 1
ATOM 1488 N N . PHE A 1 194 ? -16.184 12.705 25.670 1.00 42.16 194 PHE A N 1
ATOM 1489 C CA . PHE A 1 194 ? -15.570 14.014 25.530 1.00 42.16 194 PHE A CA 1
ATOM 1490 C C . PHE A 1 194 ? -16.603 15.031 26.023 1.00 42.16 194 PHE A C 1
ATOM 1492 O O . PHE A 1 194 ? -17.467 15.484 25.279 1.00 42.16 194 PHE A O 1
ATOM 1499 N N . CYS A 1 195 ? -16.593 15.291 27.331 1.00 35.69 195 CYS A N 1
ATOM 1500 C CA . CYS A 1 195 ? -17.487 16.224 27.978 1.00 35.69 195 CYS A CA 1
ATOM 1501 C C . CYS A 1 195 ? -17.020 17.602 27.533 1.00 35.69 195 CYS A C 1
ATOM 1503 O O . CYS A 1 195 ? -16.080 18.176 28.091 1.00 35.69 195 CYS A O 1
ATOM 1505 N N . PHE A 1 196 ? -17.635 18.094 26.461 1.00 43.19 196 PHE A N 1
ATOM 1506 C CA . PHE A 1 196 ? -17.545 19.481 26.063 1.00 43.19 196 PHE A CA 1
ATOM 1507 C C . PHE A 1 196 ? -18.203 20.272 27.193 1.00 43.19 196 PHE A C 1
ATOM 1509 O O . PHE A 1 196 ? -19.423 20.421 27.240 1.00 43.19 196 PHE A O 1
ATOM 1516 N N . LYS A 1 197 ? -17.401 20.690 28.181 1.00 36.47 197 LYS A N 1
ATOM 1517 C CA . LYS A 1 197 ? -17.841 21.619 29.220 1.00 36.47 197 LYS A CA 1
ATOM 1518 C C . LYS A 1 197 ? -18.252 22.902 28.508 1.00 36.47 197 LYS A C 1
ATOM 1520 O O . LYS A 1 197 ? -17.419 23.753 28.208 1.00 36.47 197 LYS A O 1
ATOM 1525 N N . HIS A 1 198 ? -19.543 23.015 28.231 1.00 41.03 198 HIS A N 1
ATOM 1526 C CA . HIS A 1 198 ? -20.177 24.253 27.831 1.00 41.03 198 HIS A CA 1
ATOM 1527 C C . HIS A 1 198 ? -20.038 25.207 29.024 1.00 41.03 198 HIS A C 1
ATOM 1529 O O . HIS A 1 198 ? -20.765 25.110 30.009 1.00 41.03 198 HIS A O 1
ATOM 1535 N N . HIS A 1 199 ? -19.035 26.083 28.987 1.00 41.59 199 HIS A N 1
ATOM 1536 C CA . HIS A 1 199 ? -18.982 27.259 29.850 1.00 41.59 199 HIS A CA 1
ATOM 1537 C C . HIS A 1 199 ? -20.033 28.246 29.328 1.00 41.59 199 HIS A C 1
ATOM 1539 O O . HIS A 1 199 ? -19.720 29.181 28.595 1.00 41.59 199 HIS A O 1
ATOM 1545 N N . LEU A 1 200 ? -21.301 28.002 29.668 1.00 45.12 200 LEU A N 1
ATOM 1546 C CA . LEU A 1 200 ? -22.282 29.077 29.754 1.00 45.12 200 LEU A CA 1
ATOM 1547 C C . LEU A 1 200 ? -21.926 29.857 31.020 1.00 45.12 200 LEU A C 1
ATOM 1549 O O . LEU A 1 200 ? -22.127 29.375 32.132 1.00 45.12 200 LEU A O 1
ATOM 1553 N N . LYS A 1 201 ? -21.278 31.007 30.825 1.00 45.22 201 LYS A N 1
ATOM 1554 C CA . LYS A 1 201 ? -21.229 32.061 31.833 1.00 45.22 201 LYS A CA 1
ATOM 1555 C C . LYS A 1 201 ? -22.616 32.698 31.857 1.00 45.22 201 LYS A C 1
ATOM 1557 O O . LYS A 1 201 ? -23.024 33.262 30.842 1.00 45.22 201 LYS A O 1
ATOM 1562 N N . GLU A 1 202 ? -23.315 32.540 32.973 1.00 48.09 202 GLU A N 1
ATOM 1563 C CA . GLU A 1 202 ? -24.237 33.573 33.456 1.00 48.09 202 GLU A CA 1
ATOM 1564 C C . GLU A 1 202 ? -23.434 34.795 33.923 1.00 48.09 202 GLU A C 1
ATOM 1566 O O . GLU A 1 202 ? -22.280 34.602 34.387 1.00 48.09 202 GLU A O 1
#

Sequence (202 aa):
MTGINRLTLTKDKGYSWVIVLGSFLSHFASVGFAFGTAGNLTIAHQDFFKVDLQQGSLIGTVHVGVLFIFEVLGGFLLIAGVGLSAFSKDLWHAIVLYSIVAGIGVSCCYTASSQILAFHFDRLKYLAFALASLGNFIGIMTWPILSQFLLTKFGYSQAMGIMASAHLLHIIVGSLFFEPQFKLQQDGSQFKPFCFKHHLKE

Mean predicted aligned error: 10.32 Å

Foldseek 3Di:
DPDPPPVVVVCVDDCVVVVVVVVVVVCCVPVVVLLVCLVVQLVVCCVPVVDDSVVSNVVVVVVLVVLVVLLVVLLVLLLQLLLVLLVDPDPVSNCCSNVPSNVSSVVSNVVNVLVLLSVVDDPCSVVSVVVVVVVVVVCVVPVVVLLVVLCVPPNDNVSSNVVSVVSVVVVVVVVVVPDPPPPPCPDPDDPPPPPPPPPPDD

Solvent-accessible surface area (backbone atoms only — not comparable to full-atom values): 11210 Å² total; per-residue (Å²): 144,88,73,74,69,65,73,58,66,59,62,80,43,77,67,46,58,55,51,50,52,50,51,50,51,50,43,46,65,53,56,42,43,60,70,68,38,54,69,61,50,27,55,51,38,20,71,72,70,72,42,56,71,73,64,28,42,43,62,57,53,50,55,51,55,53,38,52,54,41,22,57,52,11,49,51,34,25,38,49,10,32,38,53,29,26,72,43,87,46,70,67,58,28,47,47,24,42,54,51,40,19,43,53,8,50,53,32,35,53,52,30,59,57,51,54,50,56,75,74,30,86,88,56,27,69,58,52,52,53,57,56,51,49,53,52,55,52,46,67,61,47,50,60,58,50,50,52,52,34,39,75,74,58,34,65,39,54,27,31,40,54,52,21,50,52,52,50,51,50,52,53,53,52,57,70,71,58,69,84,79,78,68,73,82,80,60,97,71,77,88,67,72,87,73,77,77,78,81,76,78,128

pLDDT: mean 79.41, std 16.92, range [31.67, 94.94]

Radius of gyration: 22.54 Å; Cα contacts (8 Å, |Δi|>4): 119; chains: 1; bounding box: 54×48×59 Å

InterPro domains:
  IPR011701 Major facilitator superfamily [PF07690] (73-180)
  IPR036259 MFS transporter superfamily [G3DSA:1.20.1250.20] (10-198)
  IPR036259 MFS transporter superfamily [SSF103473] (10-179)
  IPR050327 Proton-linked Monocarboxylate Transporter [PTHR11360] (13-183)

Organism: Bugula neritina (NCBI:txid10212)

Nearest PDB structures (foldseek):
  7da5-assembly1_A  TM=6.186E-01  e=5.958E-03  Homo sapiens
  6lz0-assembly1_A  TM=6.177E-01  e=1.097E-02  Homo sapiens
  7ckr-assembly1_A  TM=6.215E-01  e=1.919E-02  Homo sapiens
  5oxp-assembly1_A  TM=6.671E-01  e=1.798E-01  Streptococcus thermophilus LMG 18311
  6kkk-assembly3_C  TM=5.811E-01  e=7.467E-01  Escherichia coli K-12